Protein AF-A0A925MI84-F1 (afdb_monomer)

Radius of gyration: 61.32 Å; Cα contacts (8 Å, |Δi|>4): 347; chains: 1; bounding box: 138×46×124 Å

Solvent-accessible surface area (backbone atoms only — not comparable to full-atom values): 21218 Å² total; per-residue (Å²): 90,77,43,63,47,100,84,70,46,79,74,46,78,48,88,76,77,39,89,91,41,97,59,43,92,58,49,66,60,55,51,51,53,49,37,60,77,67,69,54,81,59,57,76,42,77,45,70,79,80,63,89,85,68,68,82,61,54,63,59,53,48,37,71,75,36,74,81,26,55,69,44,79,52,80,79,73,82,60,92,90,64,63,86,85,56,75,71,70,61,81,82,74,69,85,67,95,61,86,85,69,87,84,50,65,70,62,49,49,44,55,75,67,43,50,91,75,58,76,88,63,84,73,58,69,77,62,55,73,76,48,84,48,76,64,54,58,49,48,57,56,49,49,56,53,48,54,52,50,53,52,54,51,51,54,51,52,52,52,51,51,52,50,52,53,53,56,59,68,69,35,71,77,75,70,62,49,74,69,58,54,52,53,50,50,52,51,51,53,52,53,51,52,51,50,51,51,50,52,53,50,47,56,63,47,49,58,53,51,55,48,46,54,56,49,52,44,50,49,67,74,53,45,90,89,51,45,64,43,81,75,46,78,47,80,49,77,45,73,49,88,62,93,91,51,66,37,31,14,36,34,40,37,38,42,37,33,33,32,26,31,80,80,20,49,62,54,50,55,43,49,37,35,63,67,44,46,38,53,54,28,40,51,42,16,68,75,66,66,42,71,88,39,47,62,84,54,85,52,50,49,69,50,49,45,63,49,76,44,80,33,91,65,45,49,97,68,64,84,91,76,67,56,91,82,49,73,37,71,22,54,25,33,36,42,38,38,41,37,40,38,37,37,46,86,30,95,81,32,43,72,47,78,78,76,132

pLDDT: mean 78.88, std 12.96, range [41.56, 96.56]

Structure (mmCIF, N/CA/C/O backbone):
data_AF-A0A925MI84-F1
#
_entry.id   AF-A0A925MI84-F1
#
loop_
_atom_site.group_PDB
_atom_site.id
_atom_site.type_symbol
_atom_site.label_atom_id
_atom_site.label_alt_id
_atom_site.label_comp_id
_atom_site.label_asym_id
_atom_site.label_entity_id
_atom_site.label_seq_id
_atom_site.pdbx_PDB_ins_code
_atom_site.Cartn_x
_atom_site.Cartn_y
_atom_site.Cartn_z
_atom_site.occupancy
_atom_site.B_iso_or_equiv
_atom_site.auth_seq_id
_atom_site.auth_comp_id
_atom_site.auth_asym_id
_atom_site.auth_atom_id
_atom_site.pdbx_PDB_model_num
ATOM 1 N N . MET A 1 1 ? 85.565 15.368 -52.308 1.00 75.25 1 MET A N 1
ATOM 2 C CA . MET A 1 1 ? 86.441 14.243 -52.694 1.00 75.25 1 MET A CA 1
ATOM 3 C C . MET A 1 1 ? 85.700 12.959 -52.402 1.00 75.25 1 MET A C 1
ATOM 5 O O . MET A 1 1 ? 85.140 12.845 -51.317 1.00 75.25 1 MET A O 1
ATOM 9 N N . ALA A 1 2 ? 85.665 12.042 -53.357 1.00 77.31 2 ALA A N 1
ATOM 10 C CA . ALA A 1 2 ? 85.069 10.723 -53.201 1.00 77.31 2 ALA A CA 1
ATOM 11 C C . ALA A 1 2 ? 86.127 9.683 -53.583 1.00 77.31 2 ALA A C 1
ATOM 13 O O . ALA A 1 2 ? 86.836 9.881 -54.565 1.00 77.31 2 ALA A O 1
ATOM 14 N N . PHE A 1 3 ? 86.254 8.631 -52.782 1.00 80.19 3 PHE A N 1
ATOM 15 C CA . PHE A 1 3 ? 87.214 7.548 -52.966 1.00 80.19 3 PHE A CA 1
ATOM 16 C C . PHE A 1 3 ? 86.449 6.258 -53.217 1.00 80.19 3 PHE A C 1
ATOM 18 O O . PHE A 1 3 ? 85.528 5.933 -52.461 1.00 80.19 3 PHE A O 1
ATOM 25 N N . PHE A 1 4 ? 86.844 5.535 -54.257 1.00 78.31 4 PHE A N 1
ATOM 26 C CA . PHE A 1 4 ? 86.205 4.300 -54.693 1.00 78.31 4 PHE A CA 1
ATOM 27 C C . PHE A 1 4 ? 87.219 3.158 -54.667 1.00 78.31 4 PHE A C 1
ATOM 29 O O . PHE A 1 4 ? 88.409 3.387 -54.859 1.00 78.31 4 PHE A O 1
ATOM 36 N N . ASN A 1 5 ? 86.751 1.943 -54.396 1.00 76.25 5 ASN A N 1
ATOM 37 C CA . ASN A 1 5 ? 87.563 0.731 -54.511 1.00 76.25 5 ASN A CA 1
ATOM 38 C C . ASN A 1 5 ? 87.611 0.230 -55.969 1.00 76.25 5 ASN A C 1
ATOM 40 O O . ASN A 1 5 ? 86.828 0.685 -56.799 1.00 76.25 5 ASN A O 1
ATOM 44 N N . GLU A 1 6 ? 88.432 -0.786 -56.252 1.00 71.62 6 GLU A N 1
ATOM 45 C CA . GLU A 1 6 ? 88.529 -1.469 -57.557 1.00 71.62 6 GLU A CA 1
ATOM 46 C C . GLU A 1 6 ? 87.176 -1.978 -58.089 1.00 71.62 6 GLU A C 1
ATOM 48 O O . GLU A 1 6 ? 86.965 -2.064 -59.293 1.00 71.62 6 GLU A O 1
ATOM 53 N N . HIS A 1 7 ? 86.228 -2.261 -57.191 1.00 71.94 7 HIS A N 1
ATOM 54 C CA . HIS A 1 7 ? 84.877 -2.731 -57.514 1.00 71.94 7 HIS A CA 1
ATOM 55 C C . HIS A 1 7 ? 83.865 -1.583 -57.726 1.00 71.94 7 HIS A C 1
ATOM 57 O O . HIS A 1 7 ? 82.661 -1.815 -57.742 1.00 71.94 7 HIS A O 1
ATOM 63 N N . CYS A 1 8 ? 84.334 -0.334 -57.839 1.00 68.31 8 CYS A N 1
ATOM 64 C CA . CYS A 1 8 ? 83.525 0.891 -57.930 1.00 68.31 8 CYS A CA 1
ATOM 65 C C . CYS A 1 8 ? 82.653 1.208 -56.698 1.00 68.31 8 CYS A C 1
ATOM 67 O O . CYS A 1 8 ? 81.828 2.122 -56.741 1.00 68.31 8 CYS A O 1
ATOM 69 N N . ASP A 1 9 ? 82.874 0.526 -55.574 1.00 69.44 9 ASP A N 1
ATOM 70 C CA . ASP A 1 9 ? 82.202 0.836 -54.314 1.00 69.44 9 ASP A CA 1
ATOM 71 C C . ASP A 1 9 ? 82.779 2.094 -53.670 1.00 69.44 9 ASP A C 1
ATOM 73 O O . ASP A 1 9 ? 83.996 2.235 -53.506 1.00 69.44 9 ASP A O 1
ATOM 77 N N . LEU A 1 10 ? 81.896 2.997 -53.251 1.00 76.06 10 LEU A N 1
ATOM 78 C CA . LEU A 1 10 ? 82.270 4.214 -52.545 1.00 76.06 10 LEU A CA 1
ATOM 79 C C . LEU A 1 10 ? 82.786 3.882 -51.137 1.00 76.06 10 LEU A C 1
ATOM 81 O O . LEU A 1 10 ? 82.028 3.465 -50.265 1.00 76.06 10 LEU A O 1
ATOM 85 N N . ARG A 1 11 ? 84.076 4.124 -50.898 1.00 77.00 11 ARG A N 1
ATOM 86 C CA . ARG A 1 11 ? 84.738 3.889 -49.606 1.00 77.00 11 ARG A CA 1
ATOM 87 C C . ARG A 1 11 ? 84.661 5.091 -48.678 1.00 77.00 11 ARG A C 1
ATOM 89 O O . ARG A 1 11 ? 84.460 4.927 -47.480 1.00 77.00 11 ARG A O 1
ATOM 96 N N . LEU A 1 12 ? 84.832 6.298 -49.216 1.00 80.38 12 LEU A N 1
ATOM 97 C CA . LEU A 1 12 ? 84.834 7.516 -48.412 1.00 80.38 12 LEU A CA 1
ATOM 98 C C . LEU A 1 12 ? 84.411 8.722 -49.244 1.00 80.38 12 LEU A C 1
ATOM 100 O O . LEU A 1 12 ? 84.963 8.968 -50.313 1.00 80.38 12 LEU A O 1
ATOM 104 N N . ILE A 1 13 ? 83.497 9.533 -48.711 1.00 81.56 13 ILE A N 1
ATOM 105 C CA . ILE A 1 13 ? 83.260 10.894 -49.201 1.00 81.56 13 ILE A CA 1
ATOM 106 C C . ILE A 1 13 ? 83.708 11.869 -48.132 1.00 81.56 13 ILE A C 1
ATOM 108 O O . ILE A 1 13 ? 83.287 11.805 -46.981 1.00 81.56 13 ILE A O 1
ATOM 112 N N . ARG A 1 14 ? 84.546 12.814 -48.545 1.00 76.12 14 ARG A N 1
ATOM 113 C CA . ARG A 1 14 ? 84.994 13.915 -47.708 1.00 76.12 14 ARG A CA 1
ATOM 114 C C . ARG A 1 14 ? 84.796 15.231 -48.437 1.00 76.12 14 ARG A C 1
ATOM 116 O O . ARG A 1 14 ? 85.342 15.448 -49.524 1.00 76.12 14 ARG A O 1
ATOM 123 N N . THR A 1 15 ? 84.046 16.130 -47.819 1.00 75.75 15 THR A N 1
ATOM 124 C CA . THR A 1 15 ? 83.954 17.524 -48.249 1.00 75.75 15 THR A CA 1
ATOM 125 C C . THR A 1 15 ? 85.114 18.305 -47.637 1.00 75.75 15 THR A C 1
ATOM 127 O O . THR A 1 15 ? 85.471 18.125 -46.470 1.00 75.75 15 THR A O 1
ATOM 130 N N . LEU A 1 16 ? 85.762 19.146 -48.440 1.00 73.81 16 LEU A N 1
ATOM 131 C CA . LEU A 1 16 ? 86.776 20.076 -47.954 1.00 73.81 16 LEU A CA 1
ATOM 132 C C . LEU A 1 16 ? 86.208 21.482 -48.060 1.00 73.81 16 LEU A C 1
ATOM 134 O O . LEU A 1 16 ? 85.659 21.864 -49.088 1.00 73.81 16 LEU A O 1
ATOM 138 N N . HIS A 1 17 ? 86.315 22.238 -46.974 1.00 68.69 17 HIS A N 1
ATOM 139 C CA . HIS A 1 17 ? 85.803 23.597 -46.933 1.00 68.69 17 HIS A CA 1
ATOM 140 C C . HIS A 1 17 ? 86.790 24.532 -47.624 1.00 68.69 17 HIS A C 1
ATOM 142 O O . HIS A 1 17 ? 87.950 24.622 -47.227 1.00 68.69 17 HIS A O 1
ATOM 148 N N . HIS A 1 18 ? 86.308 25.254 -48.632 1.00 65.81 18 HIS A N 1
ATOM 149 C CA . HIS A 1 18 ? 87.125 26.169 -49.424 1.00 65.81 18 HIS A CA 1
ATOM 150 C C . HIS A 1 18 ? 87.310 27.546 -48.756 1.00 65.81 18 HIS A C 1
ATOM 152 O O . HIS A 1 18 ? 88.215 28.270 -49.141 1.00 65.81 18 HIS A O 1
ATOM 158 N N . ARG A 1 19 ? 86.515 27.903 -47.726 1.00 63.31 19 ARG A N 1
ATOM 159 C CA . ARG A 1 19 ? 86.595 29.172 -46.950 1.00 63.31 19 ARG A CA 1
ATOM 160 C C . ARG A 1 19 ? 86.903 30.423 -47.809 1.00 63.31 19 ARG A C 1
ATOM 162 O O . ARG A 1 19 ? 87.699 31.264 -47.410 1.00 63.31 19 ARG A O 1
ATOM 169 N N . GLY A 1 20 ? 86.298 30.530 -48.995 1.00 62.47 20 GLY A N 1
ATOM 170 C CA . GLY A 1 20 ? 86.495 31.658 -49.920 1.00 62.47 20 GLY A CA 1
ATOM 171 C C . GLY A 1 20 ? 87.794 31.638 -50.743 1.00 62.47 20 GLY A C 1
ATOM 172 O O . GLY A 1 20 ? 87.994 32.515 -51.577 1.00 62.47 20 GLY A O 1
ATOM 173 N N . LEU A 1 21 ? 88.665 30.643 -50.559 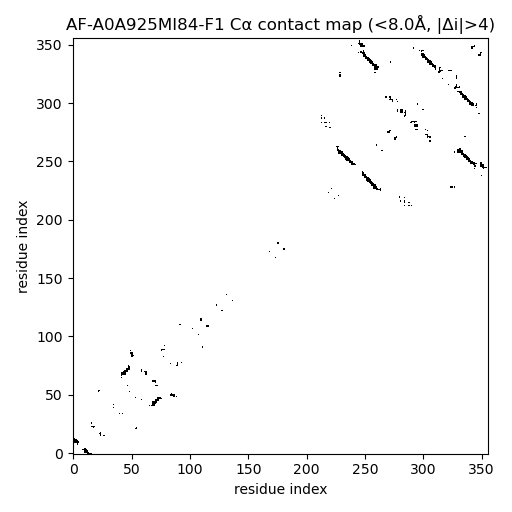1.00 65.25 21 LEU A N 1
ATOM 174 C CA . LEU A 1 21 ? 89.845 30.402 -51.390 1.00 65.25 21 LEU A CA 1
ATOM 175 C C . LEU A 1 21 ? 89.498 29.465 -52.553 1.00 65.25 21 LEU A C 1
ATOM 177 O O . LEU A 1 21 ? 88.748 28.504 -52.389 1.00 65.25 21 LEU A O 1
ATOM 181 N N . ARG A 1 22 ? 90.110 29.694 -53.725 1.00 66.94 22 ARG A N 1
ATOM 182 C CA . ARG A 1 22 ? 89.913 28.841 -54.916 1.00 66.94 22 ARG A CA 1
ATOM 183 C C . ARG A 1 22 ? 90.280 27.373 -54.659 1.00 66.94 22 ARG A C 1
ATOM 185 O O . ARG A 1 22 ? 89.645 26.478 -55.206 1.00 66.94 22 ARG A O 1
ATOM 192 N N . ARG A 1 23 ? 91.251 27.107 -53.774 1.00 69.25 23 ARG A N 1
ATOM 193 C CA . ARG A 1 23 ? 91.636 25.757 -53.330 1.00 69.25 23 ARG A CA 1
ATOM 194 C C . ARG A 1 23 ? 91.721 25.680 -51.800 1.00 69.25 23 ARG A C 1
ATOM 196 O O . ARG A 1 23 ? 92.176 26.642 -51.181 1.00 69.25 23 ARG A O 1
ATOM 203 N N . PRO A 1 24 ? 91.356 24.546 -51.173 1.00 73.31 24 PRO A N 1
ATOM 204 C CA . PRO A 1 24 ? 91.605 24.335 -49.752 1.00 73.31 24 PRO A CA 1
ATOM 205 C C . PRO A 1 24 ? 93.117 24.215 -49.531 1.00 73.31 24 PRO A C 1
ATOM 207 O O . PRO A 1 24 ? 93.768 23.397 -50.183 1.00 73.31 24 PRO A O 1
ATOM 210 N N . SER A 1 25 ? 93.679 24.973 -48.587 1.00 72.06 25 SER A N 1
ATOM 211 C CA . SER A 1 25 ? 95.128 24.982 -48.311 1.00 72.06 25 SER A CA 1
ATOM 212 C C . SER A 1 25 ? 95.700 23.594 -47.986 1.00 72.06 25 SER A C 1
ATOM 214 O O . SER A 1 25 ? 96.828 23.283 -48.351 1.00 72.06 25 SER A O 1
ATOM 216 N N . ASN A 1 26 ? 94.893 22.724 -47.374 1.00 76.25 26 ASN A N 1
ATOM 217 C CA . ASN A 1 26 ? 95.300 21.381 -46.950 1.00 76.25 26 ASN A CA 1
ATOM 218 C C . ASN A 1 26 ? 94.923 20.275 -47.949 1.00 76.25 26 ASN A C 1
ATOM 220 O O . ASN A 1 26 ? 94.967 19.099 -47.593 1.00 76.25 26 ASN A O 1
ATOM 224 N N . PHE A 1 27 ? 94.523 20.617 -49.178 1.00 80.44 27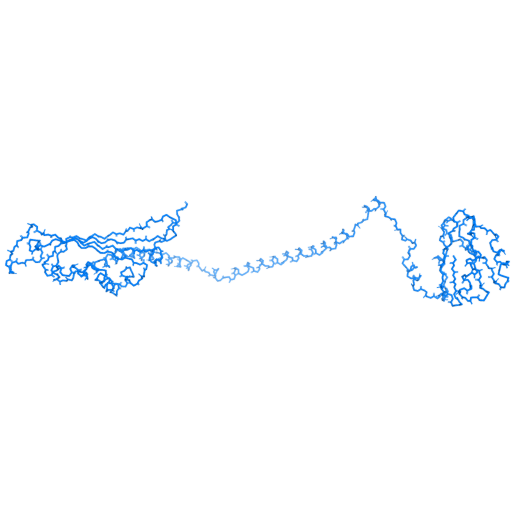 PHE A N 1
ATOM 225 C CA . PHE A 1 27 ? 94.007 19.645 -50.147 1.00 80.44 27 PHE A CA 1
ATOM 226 C C . PHE A 1 27 ? 94.999 18.513 -50.453 1.00 80.44 27 PHE A C 1
ATOM 228 O O . PHE A 1 27 ? 94.640 17.345 -50.335 1.00 80.44 27 PHE A O 1
ATOM 235 N N . ARG A 1 28 ? 96.261 18.843 -50.763 1.00 79.06 28 ARG A N 1
ATOM 236 C CA . ARG A 1 28 ? 97.296 17.846 -51.101 1.00 79.06 28 ARG A CA 1
ATOM 237 C C . ARG A 1 28 ? 97.592 16.904 -49.934 1.00 79.06 28 ARG A C 1
ATOM 239 O O . ARG A 1 28 ? 97.632 15.691 -50.114 1.00 79.06 28 ARG A O 1
ATOM 246 N N . HIS A 1 29 ? 97.730 17.461 -48.730 1.00 81.38 29 HIS A N 1
ATOM 247 C CA . HIS A 1 29 ? 97.954 16.676 -47.519 1.00 81.38 29 HIS A CA 1
ATOM 248 C C . HIS A 1 29 ? 96.759 15.764 -47.225 1.00 81.38 29 HIS A C 1
ATOM 250 O O . HIS A 1 29 ? 96.944 14.584 -46.965 1.00 81.38 29 HIS A O 1
ATOM 256 N N . ALA A 1 30 ? 95.530 16.282 -47.312 1.00 81.50 30 ALA A N 1
ATOM 257 C CA . ALA A 1 30 ? 94.325 15.493 -47.081 1.00 81.50 30 ALA A CA 1
ATOM 258 C C . ALA A 1 30 ? 94.153 14.369 -48.111 1.00 81.50 30 ALA A C 1
ATOM 260 O O . ALA A 1 30 ? 93.717 13.284 -47.739 1.00 81.50 30 ALA A O 1
ATOM 261 N N . LEU A 1 31 ? 94.490 14.605 -49.382 1.00 83.25 31 LEU A N 1
ATOM 262 C CA . LEU A 1 31 ? 94.437 13.574 -50.416 1.00 83.25 31 LEU A CA 1
ATOM 263 C C . LEU A 1 31 ? 95.496 12.490 -50.164 1.00 83.25 31 LEU A C 1
ATOM 265 O O . LEU A 1 31 ? 95.155 11.315 -50.161 1.00 83.25 31 LEU A O 1
ATOM 269 N N . SER A 1 32 ? 96.743 12.877 -49.875 1.00 82.69 32 SER A N 1
ATOM 270 C CA . SER A 1 32 ? 97.843 11.940 -49.607 1.00 82.69 32 SER A CA 1
ATOM 271 C C . SER A 1 32 ? 97.608 11.095 -48.348 1.00 82.69 32 SER A C 1
ATOM 273 O O . SER A 1 32 ? 97.721 9.872 -48.402 1.00 82.69 32 SER A O 1
ATOM 275 N N . THR A 1 33 ? 97.178 11.703 -47.233 1.00 84.25 33 THR A N 1
ATOM 276 C CA . THR A 1 33 ? 96.877 10.941 -46.009 1.00 84.25 33 THR A CA 1
ATOM 277 C C . THR A 1 33 ? 95.696 10.003 -46.188 1.00 84.25 33 THR A C 1
ATOM 279 O O . THR A 1 33 ? 95.721 8.889 -45.674 1.00 84.25 33 THR A O 1
ATOM 282 N N . THR A 1 34 ? 94.674 10.430 -46.931 1.00 82.06 34 THR A N 1
ATOM 283 C CA . THR A 1 34 ? 93.520 9.571 -47.205 1.00 82.06 34 THR A CA 1
ATOM 284 C C . THR A 1 34 ? 93.912 8.420 -48.131 1.00 82.06 34 THR A C 1
ATOM 286 O O . THR A 1 34 ? 93.509 7.288 -47.884 1.00 82.06 34 THR A O 1
ATOM 289 N N . ASN A 1 35 ? 94.754 8.683 -49.134 1.00 83.50 35 ASN A N 1
ATOM 290 C CA . ASN A 1 35 ? 95.285 7.654 -50.021 1.00 83.50 35 ASN A CA 1
ATOM 291 C C . ASN A 1 35 ? 96.080 6.592 -49.250 1.00 83.50 35 ASN A C 1
ATOM 293 O O . ASN A 1 35 ? 95.833 5.403 -49.413 1.00 83.50 35 ASN A O 1
ATOM 297 N N . ALA A 1 36 ? 96.968 7.031 -48.352 1.00 82.00 36 ALA A N 1
ATOM 298 C CA . ALA A 1 36 ? 97.727 6.139 -47.480 1.00 82.00 36 ALA A CA 1
ATOM 299 C C . ALA A 1 36 ? 96.817 5.347 -46.525 1.00 82.00 36 ALA A C 1
ATOM 301 O O . ALA A 1 36 ? 97.017 4.153 -46.345 1.00 82.00 36 ALA A O 1
ATOM 302 N N . SER A 1 37 ? 95.788 5.981 -45.948 1.00 83.69 37 SER A N 1
ATOM 303 C CA . SER A 1 37 ? 94.850 5.306 -45.035 1.00 83.69 37 SER A CA 1
ATOM 304 C C . SER A 1 37 ? 93.968 4.253 -45.708 1.00 83.69 37 SER A C 1
ATOM 306 O O . SER A 1 37 ? 93.442 3.378 -45.029 1.00 83.69 37 SER A O 1
ATOM 308 N N . LEU A 1 38 ? 93.778 4.367 -47.025 1.00 82.38 38 LEU A N 1
ATOM 309 C CA . LEU A 1 38 ? 93.003 3.427 -47.831 1.00 82.38 38 LEU A CA 1
ATOM 310 C C . LEU A 1 38 ? 93.902 2.436 -48.589 1.00 82.38 38 LEU A C 1
ATOM 312 O O . LEU A 1 38 ? 93.389 1.669 -49.394 1.00 82.38 38 LEU A O 1
ATOM 316 N N . GLU A 1 39 ? 95.216 2.457 -48.329 1.00 82.75 39 GLU A N 1
ATOM 317 C CA . GLU A 1 39 ? 96.221 1.547 -48.901 1.00 82.75 39 GLU A CA 1
ATOM 318 C C . GLU A 1 39 ? 96.236 1.495 -50.441 1.00 82.75 39 GLU A C 1
ATOM 320 O O . GLU A 1 39 ? 96.628 0.500 -51.047 1.00 82.75 39 GLU A O 1
ATOM 325 N N . PHE A 1 40 ? 95.842 2.582 -51.108 1.00 81.44 40 PHE A N 1
ATOM 326 C CA . PHE A 1 40 ? 95.827 2.628 -52.568 1.00 81.44 40 PHE A CA 1
ATOM 327 C C . PHE A 1 40 ? 97.229 2.867 -53.143 1.00 81.44 40 PHE A C 1
ATOM 329 O O . PHE A 1 40 ? 97.870 3.894 -52.886 1.00 81.44 40 PHE A O 1
ATOM 336 N N . VAL A 1 41 ? 97.672 1.944 -53.997 1.00 75.25 41 VAL A N 1
ATOM 337 C CA . VAL A 1 41 ? 98.895 2.068 -54.798 1.00 75.25 41 VAL A CA 1
ATOM 338 C C . VAL A 1 41 ? 98.535 2.766 -56.112 1.00 75.25 41 VAL A C 1
ATOM 340 O O . VAL A 1 41 ? 97.826 2.193 -56.928 1.00 75.25 41 VAL A O 1
ATOM 343 N N . ALA A 1 42 ? 98.996 4.010 -56.292 1.00 75.69 42 ALA A N 1
ATOM 344 C CA . ALA A 1 42 ? 98.766 4.840 -57.486 1.00 75.69 42 ALA A CA 1
ATOM 345 C C . ALA A 1 42 ? 97.278 4.950 -57.919 1.00 75.69 42 ALA A C 1
ATOM 347 O O . ALA A 1 42 ? 96.895 4.424 -58.961 1.00 75.69 42 ALA A O 1
ATOM 348 N N . PRO A 1 43 ? 96.414 5.653 -57.153 1.00 79.81 43 PRO A N 1
ATOM 349 C CA . PRO A 1 43 ? 94.983 5.744 -57.458 1.00 79.81 43 PRO A CA 1
ATOM 350 C C . PRO A 1 43 ? 94.708 6.462 -58.788 1.00 79.81 43 PRO A C 1
ATOM 352 O O . PRO A 1 43 ? 95.371 7.452 -59.112 1.00 79.81 43 PRO A O 1
ATOM 355 N N . ASP A 1 44 ? 93.662 6.043 -59.500 1.00 82.00 44 ASP A N 1
ATOM 356 C CA . ASP A 1 44 ? 93.110 6.802 -60.625 1.00 82.00 44 ASP A CA 1
ATOM 357 C C . ASP A 1 44 ? 92.360 8.040 -60.102 1.00 82.00 44 ASP A C 1
ATOM 359 O O . ASP A 1 44 ? 91.446 7.954 -59.277 1.00 82.00 44 ASP A O 1
ATOM 363 N N . LEU A 1 45 ? 92.760 9.221 -60.575 1.00 82.56 45 LEU A N 1
ATOM 364 C CA . LEU A 1 45 ? 92.258 10.509 -60.106 1.00 82.56 45 LEU A CA 1
ATOM 365 C C . LEU A 1 45 ? 91.379 11.151 -61.181 1.00 82.56 45 LEU A C 1
ATOM 367 O O . LEU A 1 45 ? 91.864 11.619 -62.212 1.00 82.56 45 LEU A O 1
ATOM 371 N N . PHE A 1 46 ? 90.080 11.234 -60.899 1.00 82.12 46 PHE A N 1
ATOM 372 C CA . PHE A 1 46 ? 89.105 11.904 -61.756 1.00 82.12 46 PHE A CA 1
ATOM 373 C C . PHE A 1 46 ? 88.745 13.275 -61.184 1.00 82.12 46 PHE A C 1
ATOM 375 O O . PHE A 1 46 ? 88.230 13.388 -60.069 1.00 82.12 46 PHE A O 1
ATOM 382 N N . VAL A 1 47 ? 89.018 14.331 -61.949 1.00 79.81 47 VAL A N 1
ATOM 383 C CA . VAL A 1 47 ? 88.699 15.715 -61.582 1.00 79.81 47 VAL A CA 1
ATOM 384 C C . VAL A 1 47 ? 87.464 16.151 -62.352 1.00 79.81 47 VAL A C 1
ATOM 386 O O . VAL A 1 47 ? 87.471 16.189 -63.577 1.00 79.81 47 VAL A O 1
ATOM 389 N N . ALA A 1 48 ? 86.408 16.489 -61.625 1.00 76.12 48 ALA A N 1
ATOM 390 C CA . ALA A 1 48 ? 85.145 16.948 -62.180 1.00 76.12 48 ALA A CA 1
ATOM 391 C C . ALA A 1 48 ? 84.934 18.427 -61.827 1.00 76.12 48 ALA A C 1
ATOM 393 O O . ALA A 1 48 ? 84.938 18.793 -60.649 1.00 76.12 48 ALA A O 1
ATOM 394 N N . ALA A 1 49 ? 84.763 19.276 -62.840 1.00 71.44 49 ALA A N 1
ATOM 395 C CA . ALA A 1 49 ? 84.480 20.696 -62.655 1.00 71.44 49 ALA A CA 1
ATOM 396 C C . ALA A 1 49 ? 82.988 20.898 -62.339 1.00 71.44 49 ALA A C 1
ATOM 398 O O . ALA A 1 49 ? 82.130 20.519 -63.133 1.00 71.44 49 ALA A O 1
ATOM 399 N N . LEU A 1 50 ? 82.684 21.488 -61.180 1.00 66.25 50 LEU A N 1
ATOM 400 C CA . LEU A 1 50 ? 81.320 21.796 -60.740 1.00 66.25 50 LEU A CA 1
ATOM 401 C C . LEU A 1 50 ? 81.186 23.321 -60.592 1.00 66.25 50 LEU A C 1
ATOM 403 O O . LEU A 1 50 ? 81.641 23.883 -59.598 1.00 66.25 50 LEU A O 1
ATOM 407 N N . GLY A 1 51 ? 80.589 23.981 -61.591 1.00 63.94 51 GLY A N 1
ATOM 408 C CA . GLY A 1 51 ? 80.309 25.427 -61.599 1.00 63.94 51 GLY A CA 1
ATOM 409 C C . GLY A 1 51 ? 81.352 26.311 -62.304 1.00 63.94 51 GLY A C 1
ATOM 410 O O . GLY A 1 51 ? 82.321 25.829 -62.891 1.00 63.94 51 GLY A O 1
ATOM 411 N N . GLU A 1 52 ? 81.135 27.629 -62.258 1.00 57.72 52 GLU A N 1
ATOM 412 C CA . GLU A 1 52 ? 82.014 28.645 -62.858 1.00 57.72 52 GLU A CA 1
ATOM 413 C C . GLU A 1 52 ? 83.138 29.072 -61.889 1.00 57.72 52 GLU A C 1
ATOM 415 O O . GLU A 1 52 ? 82.919 29.219 -60.687 1.00 57.72 52 GLU A O 1
ATOM 420 N N . GLY A 1 53 ? 84.361 29.280 -62.402 1.00 62.44 53 GLY A N 1
ATOM 421 C CA . GLY A 1 53 ? 85.525 29.705 -61.600 1.00 62.44 53 GLY A CA 1
ATOM 422 C C . GLY A 1 53 ? 86.434 28.579 -61.079 1.00 62.44 53 GLY A C 1
ATOM 423 O O . GLY A 1 53 ? 87.211 28.802 -60.147 1.00 62.44 53 GLY A O 1
ATOM 424 N N . VAL A 1 54 ? 86.353 27.383 -61.674 1.00 67.12 54 VAL A N 1
ATOM 425 C CA . VAL A 1 54 ? 87.215 26.230 -61.355 1.00 67.12 54 VAL A CA 1
ATOM 426 C C . VAL A 1 54 ? 88.664 26.506 -61.758 1.00 67.12 54 VAL A C 1
ATOM 428 O O . VAL A 1 54 ? 88.936 27.111 -62.792 1.00 67.12 54 VAL A O 1
ATOM 431 N N . ASP A 1 55 ? 89.606 26.062 -60.929 1.00 70.94 55 ASP A N 1
ATOM 432 C CA . ASP A 1 55 ? 91.029 26.266 -61.167 1.00 70.94 55 ASP A CA 1
ATOM 433 C C . ASP A 1 55 ? 91.561 25.322 -62.267 1.00 70.94 55 ASP A C 1
ATOM 435 O O . ASP A 1 55 ? 91.613 24.105 -62.049 1.00 70.94 55 ASP A O 1
ATOM 439 N N . PRO A 1 56 ? 91.983 25.848 -63.433 1.00 69.62 56 PRO A N 1
ATOM 440 C CA . PRO A 1 56 ? 92.386 25.022 -64.568 1.00 69.62 56 PRO A CA 1
ATOM 441 C C . PRO A 1 56 ? 93.694 24.260 -64.317 1.00 69.62 56 PRO A C 1
ATOM 443 O O . PRO A 1 56 ? 93.913 23.213 -64.922 1.00 69.62 56 PRO A O 1
ATOM 446 N N . MET A 1 57 ? 94.545 24.730 -63.396 1.00 74.12 57 MET A N 1
ATOM 447 C CA . MET A 1 57 ? 95.852 24.116 -63.126 1.00 74.12 57 MET A CA 1
ATOM 448 C C . MET A 1 57 ? 95.784 22.983 -62.090 1.00 74.12 57 MET A C 1
ATOM 450 O O . MET A 1 57 ? 96.800 22.390 -61.741 1.00 74.12 57 MET A O 1
ATOM 454 N N . MET A 1 58 ? 94.595 22.653 -61.572 1.00 77.75 58 MET A N 1
ATOM 455 C CA . MET A 1 58 ? 94.436 21.608 -60.553 1.00 77.75 58 MET A CA 1
ATOM 456 C C . MET A 1 58 ? 94.811 20.215 -61.079 1.00 77.75 58 MET A C 1
ATOM 458 O O . MET A 1 58 ? 95.402 19.415 -60.356 1.00 77.75 58 MET A O 1
ATOM 462 N N . THR A 1 59 ? 94.494 19.936 -62.342 1.00 77.69 59 THR A N 1
ATOM 463 C CA . THR A 1 59 ? 94.793 18.652 -62.992 1.00 77.69 59 THR A CA 1
ATOM 464 C C . THR A 1 59 ? 96.297 18.467 -63.201 1.00 77.69 59 THR A C 1
ATOM 466 O O . THR A 1 59 ? 96.819 17.374 -62.993 1.00 77.69 59 THR A O 1
ATOM 469 N N . GLU A 1 60 ? 97.009 19.532 -63.576 1.00 79.06 60 GLU A N 1
ATOM 470 C CA . GLU A 1 60 ? 98.464 19.509 -63.779 1.00 79.06 60 GLU A CA 1
ATOM 471 C C . GLU A 1 60 ? 99.214 19.343 -62.453 1.00 79.06 60 GLU A C 1
ATOM 473 O O . GLU A 1 60 ? 100.108 18.505 -62.343 1.00 79.06 60 GLU A O 1
ATOM 478 N N . ASP A 1 61 ? 98.780 20.048 -61.410 1.00 78.62 61 ASP A N 1
ATOM 479 C CA . ASP A 1 61 ? 99.341 19.921 -60.063 1.00 78.62 61 ASP A CA 1
ATOM 480 C C . ASP A 1 61 ? 99.179 18.514 -59.473 1.00 78.62 61 ASP A C 1
ATOM 482 O O . ASP A 1 61 ? 100.060 18.017 -58.763 1.00 78.62 61 ASP A O 1
ATOM 486 N N . LEU A 1 62 ? 98.047 17.859 -59.745 1.00 79.44 62 LEU A N 1
ATOM 487 C CA . LEU A 1 62 ? 97.811 16.484 -59.308 1.00 79.44 62 LEU A CA 1
ATOM 488 C C . LEU A 1 62 ? 98.740 15.497 -60.020 1.00 79.44 62 LEU A C 1
ATOM 490 O O . LEU A 1 62 ? 99.240 14.589 -59.362 1.00 79.44 62 LEU A O 1
ATOM 494 N N . ARG A 1 63 ? 99.046 15.715 -61.307 1.00 80.94 63 ARG A N 1
ATOM 495 C CA . ARG A 1 63 ? 100.028 14.901 -62.049 1.00 80.94 63 ARG A CA 1
ATOM 496 C C . ARG A 1 63 ? 101.444 15.057 -61.510 1.00 80.94 63 ARG A C 1
ATOM 498 O O . ARG A 1 63 ? 102.182 14.085 -61.463 1.00 80.94 63 ARG A O 1
ATOM 505 N N . GLN A 1 64 ? 101.821 16.259 -61.074 1.00 81.00 64 GLN A N 1
ATOM 506 C CA . GLN A 1 64 ? 103.124 16.471 -60.434 1.00 81.00 64 GLN A CA 1
ATOM 507 C C . GLN A 1 64 ? 103.214 15.792 -59.063 1.00 81.00 64 GLN A C 1
ATOM 509 O O . GLN A 1 64 ? 104.274 15.307 -58.680 1.00 81.00 64 GLN A O 1
ATOM 514 N N . THR A 1 65 ? 102.110 15.772 -58.310 1.00 78.31 65 THR A N 1
ATOM 515 C CA . THR A 1 65 ? 102.090 15.221 -56.945 1.00 78.31 65 THR A CA 1
ATOM 516 C C . THR A 1 65 ? 101.977 13.691 -56.937 1.00 78.31 65 THR A C 1
ATOM 518 O O . THR A 1 65 ? 102.511 13.050 -56.036 1.00 78.31 65 THR A O 1
ATOM 521 N N . PHE A 1 66 ? 101.306 13.108 -57.934 1.00 80.88 66 PHE A N 1
ATOM 522 C CA . PHE A 1 66 ? 101.132 11.664 -58.104 1.00 80.88 66 PHE A CA 1
ATOM 523 C C . PHE A 1 66 ? 101.588 11.257 -59.513 1.00 80.88 66 PHE A C 1
ATOM 525 O O . PHE A 1 66 ? 100.750 11.135 -60.409 1.00 80.88 66 PHE A O 1
ATOM 532 N N . PRO A 1 67 ? 102.905 11.081 -59.731 1.00 77.38 67 PRO A N 1
ATOM 533 C CA . PRO A 1 67 ? 103.458 10.845 -61.066 1.00 77.38 67 PRO A CA 1
ATOM 534 C C . PRO A 1 67 ? 103.015 9.508 -61.673 1.00 77.38 67 PRO A C 1
ATOM 536 O O . PRO A 1 67 ? 102.841 9.421 -62.886 1.00 77.38 67 PRO A O 1
ATOM 539 N N . ASP A 1 68 ? 102.777 8.499 -60.833 1.00 80.12 68 ASP A N 1
ATOM 540 C CA . ASP A 1 68 ? 102.386 7.152 -61.267 1.00 80.12 68 ASP A CA 1
ATOM 541 C C . ASP A 1 68 ? 100.861 6.989 -61.429 1.00 80.12 68 ASP A C 1
ATOM 543 O O . ASP A 1 68 ? 100.390 5.973 -61.936 1.00 80.12 68 ASP A O 1
ATOM 547 N N . SER A 1 69 ? 100.072 7.986 -61.012 1.00 81.44 69 SER A N 1
ATOM 548 C CA . SER A 1 69 ? 98.607 7.953 -61.054 1.00 81.44 69 SER A CA 1
ATOM 549 C C . SER A 1 69 ? 98.048 8.497 -62.365 1.00 81.44 69 SER A C 1
ATOM 551 O O . SER A 1 69 ? 98.472 9.537 -62.880 1.00 81.44 69 SER A O 1
ATOM 553 N N . LYS A 1 70 ? 96.981 7.874 -62.867 1.00 82.56 70 LYS A N 1
ATOM 554 C CA . LYS A 1 70 ? 96.253 8.379 -64.032 1.00 82.56 70 LYS A CA 1
ATOM 555 C C . LYS A 1 70 ? 95.339 9.536 -63.626 1.00 82.56 70 LYS A C 1
ATOM 557 O O . LYS A 1 70 ? 94.306 9.332 -62.995 1.00 82.56 70 LYS A O 1
ATOM 562 N N . VAL A 1 71 ? 95.690 10.763 -64.016 1.00 82.12 71 VAL A N 1
ATOM 563 C CA . VAL A 1 71 ? 94.857 11.953 -63.752 1.00 82.12 71 VAL A CA 1
ATOM 564 C C . VAL A 1 71 ? 94.060 12.351 -64.995 1.00 82.12 71 VAL A C 1
ATOM 566 O O . VAL A 1 71 ? 94.637 12.799 -65.999 1.00 82.12 71 VAL A O 1
ATOM 569 N N . GLN A 1 72 ? 92.733 12.230 -64.916 1.00 79.44 72 GLN A N 1
ATOM 570 C CA . GLN A 1 72 ? 91.794 12.603 -65.976 1.00 79.44 72 GLN A CA 1
ATOM 571 C C . GLN A 1 72 ? 90.838 13.709 -65.523 1.00 79.44 72 GLN A C 1
ATOM 573 O O . GLN A 1 72 ? 90.246 13.643 -64.447 1.00 79.44 72 GLN A O 1
ATOM 578 N N . SER A 1 73 ? 90.665 14.721 -66.374 1.00 75.81 73 SER A N 1
ATOM 579 C CA . SER A 1 73 ? 89.596 15.709 -66.217 1.00 75.81 73 SER A CA 1
ATOM 580 C C . SER A 1 73 ? 88.341 15.186 -66.907 1.00 75.81 73 SER A C 1
ATOM 582 O O . SER A 1 73 ? 88.388 14.822 -68.084 1.00 75.81 73 SER A O 1
ATOM 584 N N . VAL A 1 74 ? 87.237 15.120 -66.172 1.00 71.06 74 VAL A N 1
ATOM 585 C CA . VAL A 1 74 ? 85.939 14.675 -66.673 1.00 71.06 74 VAL A CA 1
ATOM 586 C C . VAL A 1 74 ? 85.129 15.909 -67.044 1.00 71.06 74 VAL A C 1
ATOM 588 O O . VAL A 1 74 ? 84.793 16.730 -66.190 1.00 71.06 74 VAL A O 1
ATOM 591 N N . VAL A 1 75 ? 84.815 16.032 -68.332 1.00 65.88 75 VAL A N 1
ATOM 592 C CA . VAL A 1 75 ? 83.908 17.062 -68.844 1.00 65.88 75 VAL A CA 1
ATOM 593 C C . VAL A 1 75 ? 82.496 16.492 -68.833 1.00 65.88 75 VAL A C 1
ATOM 595 O O . VAL A 1 75 ? 82.232 15.478 -69.480 1.00 65.88 75 VAL A O 1
ATOM 598 N N . PHE A 1 76 ? 81.586 17.133 -68.101 1.00 63.22 76 PHE A N 1
ATOM 599 C CA . PHE A 1 76 ? 80.180 16.749 -68.135 1.00 63.22 76 PHE A CA 1
ATOM 600 C C . PHE A 1 76 ? 79.535 17.248 -69.433 1.00 63.22 76 PHE A C 1
ATOM 602 O O . PHE A 1 76 ? 79.613 18.445 -69.721 1.00 63.22 76 PHE A O 1
ATOM 609 N N . PRO A 1 77 ? 78.871 16.381 -70.216 1.00 59.38 77 PRO A N 1
ATOM 610 C CA . PRO A 1 77 ? 78.035 16.844 -71.314 1.00 59.38 77 PRO A CA 1
ATOM 611 C C . PRO A 1 77 ? 76.862 17.647 -70.740 1.00 59.38 77 PRO A C 1
ATOM 613 O O . PRO A 1 77 ? 76.184 17.185 -69.817 1.00 59.38 77 PRO A O 1
ATOM 616 N N . THR A 1 78 ? 76.638 18.854 -71.266 1.00 55.84 78 THR A N 1
ATOM 617 C CA . THR A 1 78 ? 75.517 19.726 -70.890 1.00 55.84 78 THR A CA 1
ATOM 618 C C . THR A 1 78 ? 74.243 19.243 -71.597 1.00 55.84 78 THR A C 1
ATOM 620 O O . THR A 1 78 ? 74.161 19.349 -72.822 1.00 55.84 78 THR A O 1
ATOM 623 N N . PRO A 1 79 ? 73.247 18.681 -70.888 1.00 56.44 79 PRO A N 1
ATOM 624 C CA . PRO A 1 79 ? 71.991 18.272 -71.508 1.00 56.44 79 PRO A CA 1
ATOM 625 C C . PRO A 1 79 ? 71.153 19.505 -71.885 1.00 56.44 79 PRO A C 1
ATOM 627 O O . PRO A 1 79 ? 71.117 20.496 -71.153 1.00 56.44 79 PRO A O 1
ATOM 630 N N . GLN A 1 80 ? 70.462 19.446 -73.028 1.00 53.09 80 GLN A N 1
ATOM 631 C CA . GLN A 1 80 ? 69.553 20.511 -73.467 1.00 53.09 80 GLN A CA 1
ATOM 632 C C . GLN A 1 80 ? 68.452 20.744 -72.418 1.00 53.09 80 GLN A C 1
ATOM 634 O O . GLN A 1 80 ? 67.775 19.805 -72.006 1.00 53.09 80 GLN A O 1
ATOM 639 N N . GLY A 1 81 ? 68.263 22.003 -72.009 1.00 55.69 81 GLY A N 1
ATOM 640 C CA . GLY A 1 81 ? 67.155 22.426 -71.143 1.00 55.69 81 GLY A CA 1
ATOM 641 C C . GLY A 1 81 ? 67.480 22.621 -69.658 1.00 55.69 81 GLY A C 1
ATOM 642 O O . GLY A 1 81 ? 66.600 23.066 -68.926 1.00 55.69 81 GLY A O 1
ATOM 643 N N . ILE A 1 82 ? 68.711 22.358 -69.203 1.00 56.62 82 ILE A N 1
ATOM 644 C CA . ILE A 1 82 ? 69.147 22.674 -67.829 1.00 56.62 82 ILE A CA 1
ATOM 645 C C . ILE A 1 82 ? 70.081 23.889 -67.860 1.00 56.62 82 ILE A C 1
ATOM 647 O O . ILE A 1 82 ? 71.006 23.957 -68.669 1.00 56.62 82 ILE A O 1
ATOM 651 N N . ALA A 1 83 ? 69.812 24.879 -67.006 1.00 55.00 83 ALA A N 1
ATOM 652 C CA . ALA A 1 83 ? 70.587 26.113 -66.958 1.00 55.00 83 ALA A CA 1
ATOM 653 C C . ALA A 1 83 ? 71.998 25.869 -66.392 1.00 55.00 83 ALA A C 1
ATOM 655 O O . ALA A 1 83 ? 72.167 25.126 -65.432 1.00 55.00 83 ALA A O 1
ATOM 656 N N . ILE A 1 84 ? 73.001 26.544 -66.964 1.00 53.19 84 ILE A N 1
ATOM 657 C CA . ILE A 1 84 ? 74.444 26.346 -66.699 1.00 53.19 84 ILE A CA 1
ATOM 658 C C . ILE A 1 84 ? 74.820 26.527 -65.212 1.00 53.19 84 ILE A C 1
ATOM 660 O O . ILE A 1 84 ? 75.798 25.957 -64.740 1.00 53.19 84 ILE A O 1
ATOM 664 N N . TRP A 1 85 ? 74.026 27.292 -64.460 1.00 51.31 85 TRP A N 1
ATOM 665 C CA . TRP A 1 85 ? 74.239 27.557 -63.035 1.00 51.31 85 TRP A CA 1
ATOM 666 C C . TRP A 1 85 ? 73.721 26.447 -62.106 1.00 51.31 85 TRP A C 1
ATOM 668 O O . TRP A 1 85 ? 73.993 26.496 -60.907 1.00 51.31 85 TRP A O 1
ATOM 678 N N . ALA A 1 86 ? 72.975 25.463 -62.623 1.00 49.97 86 ALA A N 1
ATOM 679 C CA . ALA A 1 86 ? 72.494 24.332 -61.841 1.00 49.97 86 ALA A CA 1
ATOM 680 C C . ALA A 1 86 ? 73.657 23.347 -61.600 1.00 49.97 86 ALA A C 1
ATOM 682 O O . ALA A 1 86 ? 74.175 22.769 -62.556 1.00 49.97 86 ALA A O 1
ATOM 683 N N . PRO A 1 87 ? 74.085 23.129 -60.342 1.00 51.66 87 PRO A N 1
ATOM 684 C CA . PRO A 1 87 ? 75.255 22.310 -60.030 1.00 51.66 87 PRO A CA 1
ATOM 685 C C . PRO A 1 87 ? 74.973 20.803 -60.092 1.00 51.66 87 PRO A C 1
ATOM 687 O O . PRO A 1 87 ? 75.840 20.009 -59.723 1.00 51.66 87 PRO A O 1
ATOM 690 N N . GLU A 1 88 ? 73.771 20.393 -60.511 1.00 53.34 88 GLU A N 1
ATOM 691 C CA . GLU A 1 88 ? 73.447 18.983 -60.680 1.00 53.34 88 GLU A CA 1
ATOM 692 C C . GLU A 1 88 ? 74.252 18.419 -61.855 1.00 53.34 88 GLU A C 1
ATOM 694 O O . GLU A 1 88 ? 74.062 18.850 -62.997 1.00 53.34 88 GLU A O 1
ATOM 699 N N . PRO A 1 89 ? 75.162 17.454 -61.626 1.00 51.25 89 PRO A N 1
ATOM 700 C CA . PRO A 1 89 ? 75.765 16.751 -62.739 1.00 51.25 89 PRO A CA 1
ATOM 701 C C . PRO A 1 89 ? 74.646 16.055 -63.517 1.00 51.25 89 PRO A C 1
ATOM 703 O O . PRO A 1 89 ? 73.716 15.504 -62.927 1.00 51.25 89 PRO A O 1
ATOM 706 N N . SER A 1 90 ? 74.768 16.025 -64.843 1.00 50.72 90 SER A N 1
ATOM 707 C CA . SER A 1 90 ? 73.856 15.379 -65.799 1.00 50.72 90 SER A CA 1
ATOM 708 C C . SER A 1 90 ? 73.721 13.850 -65.641 1.00 50.72 90 SER A C 1
ATOM 710 O O . SER A 1 90 ? 73.284 13.154 -66.553 1.00 50.72 90 SER A O 1
ATOM 712 N N . LEU A 1 91 ? 74.043 13.321 -64.460 1.00 48.72 91 LEU A N 1
ATOM 713 C CA . LEU A 1 91 ? 73.901 11.939 -64.015 1.00 48.72 91 LEU A CA 1
ATOM 714 C C . LEU A 1 91 ? 72.450 11.430 -64.049 1.00 48.72 91 LEU A C 1
ATOM 716 O O . LEU A 1 91 ? 72.241 10.219 -64.070 1.00 48.72 91 LEU A O 1
ATOM 720 N N . SER A 1 92 ? 71.447 12.311 -64.065 1.00 49.00 92 SER A N 1
ATOM 721 C CA . SER A 1 92 ? 70.034 11.919 -63.986 1.00 49.00 92 SER A CA 1
ATOM 722 C C . SER A 1 92 ? 69.327 11.751 -65.337 1.00 49.00 92 SER A C 1
ATOM 724 O O . SER A 1 92 ? 68.333 11.025 -65.388 1.00 49.00 92 SER A O 1
ATOM 726 N N . ASN A 1 93 ? 69.838 12.332 -66.432 1.00 42.38 93 ASN A N 1
ATOM 727 C CA . ASN A 1 93 ? 69.090 12.413 -67.699 1.00 42.38 93 ASN A CA 1
ATOM 728 C C . ASN A 1 93 ? 69.673 11.616 -68.875 1.00 42.38 93 ASN A C 1
ATOM 730 O O . ASN A 1 93 ? 69.065 11.598 -69.944 1.00 42.38 93 ASN A O 1
ATOM 734 N N . PHE A 1 94 ? 70.781 10.893 -68.698 1.00 44.50 94 PHE A N 1
ATOM 735 C CA . PHE A 1 94 ? 71.160 9.869 -69.673 1.00 44.50 94 PHE A CA 1
ATOM 736 C C . PHE A 1 94 ? 70.356 8.586 -69.416 1.00 44.50 94 PHE A C 1
ATOM 738 O O . PHE A 1 94 ? 70.623 7.814 -68.490 1.00 44.50 94 PHE A O 1
ATOM 745 N N . THR A 1 95 ? 69.346 8.351 -70.252 1.00 45.69 95 THR A N 1
ATOM 746 C CA . THR A 1 95 ? 68.862 7.003 -70.568 1.00 45.69 95 THR A CA 1
ATOM 747 C C . THR A 1 95 ? 69.851 6.384 -71.547 1.00 45.69 95 THR A C 1
ATOM 749 O O . THR A 1 95 ? 69.655 6.410 -72.758 1.00 45.69 95 THR A O 1
ATOM 752 N N . THR A 1 96 ? 70.977 5.899 -71.041 1.00 44.06 96 THR A N 1
ATOM 753 C CA . THR A 1 96 ? 71.767 4.929 -71.797 1.00 44.06 96 THR A CA 1
ATOM 754 C C . THR A 1 96 ? 71.091 3.575 -71.631 1.00 44.06 96 THR A C 1
ATOM 756 O O . THR A 1 96 ? 71.080 3.045 -70.521 1.00 44.06 96 THR A O 1
ATOM 759 N N . ASP A 1 97 ? 70.554 3.028 -72.723 1.00 46.16 97 ASP A N 1
ATOM 760 C CA . ASP A 1 97 ? 70.011 1.663 -72.866 1.00 46.16 97 ASP A CA 1
ATOM 761 C C . ASP A 1 97 ? 71.090 0.563 -72.723 1.00 46.16 97 ASP A C 1
ATOM 763 O O . ASP A 1 97 ? 71.036 -0.489 -73.355 1.00 46.16 97 ASP A O 1
ATOM 767 N N . HIS A 1 98 ? 72.098 0.783 -71.880 1.00 42.16 98 HIS A N 1
ATOM 768 C CA . HIS A 1 98 ? 73.117 -0.211 -71.591 1.00 42.16 98 HIS A CA 1
ATOM 769 C C . HIS A 1 98 ? 72.916 -0.776 -70.190 1.00 42.16 98 HIS A C 1
ATOM 771 O O . HIS A 1 98 ? 73.154 -0.122 -69.172 1.00 42.16 98 HIS A O 1
ATOM 777 N N . GLU A 1 99 ? 72.451 -2.026 -70.188 1.00 51.62 99 GLU A N 1
ATOM 778 C CA . GLU A 1 99 ? 72.590 -2.973 -69.094 1.00 51.62 99 GLU A CA 1
ATOM 779 C C . GLU A 1 99 ? 74.014 -2.914 -68.523 1.00 51.62 99 GLU A C 1
ATOM 781 O O . GLU A 1 99 ? 74.995 -2.808 -69.258 1.00 51.62 99 GLU A O 1
ATOM 786 N N . ILE A 1 100 ? 74.099 -3.059 -67.198 1.00 55.28 100 ILE A N 1
ATOM 787 C CA . ILE A 1 100 ? 75.315 -3.069 -66.371 1.00 55.28 100 ILE A CA 1
ATOM 788 C C . ILE A 1 100 ? 75.780 -1.665 -65.928 1.00 55.28 100 ILE A C 1
ATOM 790 O O . ILE A 1 100 ? 76.864 -1.184 -66.243 1.00 55.28 100 ILE A O 1
ATOM 794 N N . THR A 1 101 ? 74.973 -1.039 -65.069 1.00 51.41 101 THR A N 1
ATOM 795 C CA . THR A 1 101 ? 75.485 -0.195 -63.973 1.00 51.41 101 THR A CA 1
ATOM 796 C C . THR A 1 101 ? 75.296 -0.969 -62.661 1.00 51.41 101 THR A C 1
ATOM 798 O O . THR A 1 101 ? 74.215 -1.531 -62.461 1.00 51.41 101 THR A O 1
ATOM 801 N N . PRO A 1 102 ? 76.302 -1.070 -61.769 1.00 53.28 102 PRO A N 1
ATOM 802 C CA . PRO A 1 102 ? 76.154 -1.825 -60.529 1.00 53.28 102 PRO A CA 1
ATOM 803 C C . PRO A 1 102 ? 75.070 -1.193 -59.643 1.00 53.28 102 PRO A C 1
ATOM 805 O O . PRO A 1 102 ? 75.090 0.001 -59.340 1.00 53.28 102 PRO A O 1
ATOM 808 N N . LEU A 1 103 ? 74.095 -2.025 -59.271 1.00 57.62 103 LEU A N 1
ATOM 809 C CA . LEU A 1 103 ? 72.885 -1.702 -58.516 1.00 57.62 103 LEU A CA 1
ATOM 810 C C . LEU A 1 103 ? 73.211 -1.251 -57.087 1.00 57.62 103 LEU A C 1
ATOM 812 O O . LEU A 1 103 ? 73.068 -2.003 -56.124 1.00 57.62 103 LEU A O 1
ATOM 816 N N . SER A 1 104 ? 73.589 0.011 -56.920 1.00 61.50 104 SER A N 1
ATOM 817 C CA . SER A 1 104 ? 73.456 0.656 -55.619 1.00 61.50 104 SER A CA 1
ATOM 818 C C . SER A 1 104 ? 71.969 0.909 -55.352 1.00 61.50 104 SER A C 1
ATOM 820 O O . SER A 1 104 ? 71.354 1.790 -55.958 1.00 61.50 104 SER A O 1
ATOM 822 N N . HIS A 1 105 ? 71.377 0.116 -54.454 1.00 61.69 105 HIS A N 1
ATOM 823 C CA . HIS A 1 105 ? 69.955 0.196 -54.094 1.00 61.69 105 HIS A CA 1
ATOM 824 C C . HIS A 1 105 ? 69.535 1.615 -53.673 1.00 61.69 105 HIS A C 1
ATOM 826 O O . HIS A 1 105 ? 68.456 2.084 -54.025 1.00 61.69 105 HIS A O 1
ATOM 832 N N . THR A 1 106 ? 70.404 2.336 -52.963 1.00 61.19 106 THR A N 1
ATOM 833 C CA . THR A 1 106 ? 70.142 3.706 -52.501 1.00 61.19 106 THR A CA 1
ATOM 834 C C . THR A 1 106 ? 70.012 4.700 -53.653 1.00 61.19 106 THR A C 1
ATOM 836 O O . THR A 1 106 ? 69.058 5.474 -53.679 1.00 61.19 106 THR A O 1
ATOM 839 N N . PHE A 1 107 ? 70.908 4.664 -54.642 1.00 62.03 107 PHE A N 1
ATOM 840 C CA . PHE A 1 107 ? 70.817 5.560 -55.801 1.00 62.03 107 PHE A CA 1
ATOM 841 C C . PHE A 1 107 ? 69.726 5.135 -56.790 1.00 62.03 107 PHE A C 1
ATOM 843 O O . PHE A 1 107 ? 69.131 5.993 -57.441 1.00 62.03 107 PHE A O 1
ATOM 850 N N . GLY A 1 108 ? 69.403 3.838 -56.851 1.00 65.44 108 GLY A N 1
ATOM 851 C CA . GLY A 1 108 ? 68.268 3.322 -57.616 1.00 65.44 108 GLY A CA 1
ATOM 852 C C . GLY A 1 108 ? 66.935 3.888 -57.130 1.00 65.44 108 GLY A C 1
ATOM 853 O O . GLY A 1 108 ? 66.165 4.400 -57.939 1.00 65.44 108 GLY A O 1
ATOM 854 N N . VAL A 1 109 ? 66.703 3.879 -55.812 1.00 67.44 109 VAL A N 1
ATOM 855 C CA . VAL A 1 109 ? 65.471 4.418 -55.211 1.00 67.44 109 VAL A CA 1
ATOM 856 C C . VAL A 1 109 ? 65.373 5.933 -55.401 1.00 67.44 109 VAL A C 1
ATOM 858 O O . VAL A 1 109 ? 64.344 6.429 -55.856 1.00 67.44 109 VAL A O 1
ATOM 861 N N . LEU A 1 110 ? 66.458 6.675 -55.151 1.00 65.88 110 LEU A N 1
ATOM 862 C CA . LEU A 1 110 ? 66.479 8.132 -55.351 1.00 65.88 110 LEU A CA 1
ATOM 863 C C . LEU A 1 110 ? 66.216 8.522 -56.815 1.00 65.88 110 LEU A C 1
ATOM 865 O O . LEU A 1 110 ? 65.547 9.524 -57.086 1.00 65.88 110 LEU A O 1
ATOM 869 N N . ARG A 1 111 ? 66.698 7.708 -57.764 1.00 62.34 111 ARG A N 1
ATOM 870 C CA . ARG A 1 111 ? 66.421 7.876 -59.194 1.00 62.34 111 ARG A CA 1
ATOM 871 C C . ARG A 1 111 ? 64.972 7.534 -59.533 1.00 62.34 111 ARG A C 1
ATOM 873 O O . ARG A 1 111 ? 64.322 8.317 -60.224 1.00 62.34 111 ARG A O 1
ATOM 880 N N . SER A 1 112 ? 64.453 6.400 -59.057 1.00 66.56 112 SER A N 1
ATOM 881 C CA . SER A 1 112 ? 63.078 5.975 -59.350 1.00 66.56 112 SER A CA 1
ATOM 882 C C . SER A 1 112 ? 62.040 6.930 -58.770 1.00 66.56 112 SER A C 1
ATOM 884 O O . SER A 1 112 ? 61.039 7.222 -59.419 1.00 66.56 112 SER A O 1
ATOM 886 N N . GLU A 1 113 ? 62.302 7.468 -57.580 1.00 65.88 113 GLU A N 1
ATOM 887 C CA . GLU A 1 113 ? 61.415 8.416 -56.904 1.00 65.88 113 GLU A CA 1
ATOM 888 C C . GLU A 1 113 ? 61.606 9.861 -57.379 1.00 65.88 113 GLU A C 1
ATOM 890 O O . GLU A 1 113 ? 60.929 10.765 -56.886 1.00 65.88 113 GLU A O 1
ATOM 895 N N . LYS A 1 114 ? 62.498 10.079 -58.359 1.00 62.44 114 LYS A N 1
ATOM 896 C CA . LYS A 1 114 ? 62.802 11.389 -58.949 1.00 62.44 114 LYS A CA 1
ATOM 897 C C . LYS A 1 114 ? 63.056 12.440 -57.871 1.00 62.44 114 LYS A C 1
ATOM 899 O O . LYS A 1 114 ? 62.516 13.541 -57.920 1.00 62.44 114 LYS A O 1
ATOM 904 N N . TRP A 1 115 ? 63.875 12.077 -56.888 1.00 62.00 115 TRP A N 1
ATOM 905 C CA . TRP A 1 115 ? 64.068 12.857 -55.667 1.00 62.00 115 TRP A CA 1
ATOM 906 C C . TRP A 1 115 ? 64.576 14.283 -55.940 1.00 62.00 115 TRP A C 1
ATOM 908 O O . TRP A 1 115 ? 64.190 15.217 -55.249 1.00 62.00 115 TRP A O 1
ATOM 918 N N . ALA A 1 116 ? 65.350 14.469 -57.014 1.00 59.03 116 ALA A N 1
ATOM 919 C CA . ALA A 1 116 ? 65.826 15.777 -57.477 1.00 59.03 116 ALA A CA 1
ATOM 920 C C . ALA A 1 116 ? 64.707 16.733 -57.948 1.00 59.03 116 ALA A C 1
ATOM 922 O O . ALA A 1 116 ? 64.899 17.941 -57.982 1.00 59.03 116 ALA A O 1
ATOM 923 N N . LEU A 1 117 ? 63.526 16.211 -58.299 1.00 56.34 117 LEU A N 1
ATOM 924 C CA . LEU A 1 117 ? 62.366 17.016 -58.699 1.00 56.34 117 LEU A CA 1
ATOM 925 C C . LEU A 1 117 ? 61.422 17.323 -57.529 1.00 56.34 117 LEU A C 1
ATOM 927 O O . LEU A 1 117 ? 60.397 17.974 -57.730 1.00 56.34 117 LEU A O 1
ATOM 931 N N . GLN A 1 118 ? 61.711 16.819 -56.326 1.00 61.16 118 GLN A N 1
ATOM 932 C CA . GLN A 1 118 ? 60.903 17.129 -55.155 1.00 61.16 118 GLN A CA 1
ATOM 933 C C . GLN A 1 118 ? 61.270 18.521 -54.643 1.00 61.16 118 GLN A C 1
ATOM 935 O O . GLN A 1 118 ? 62.418 18.799 -54.309 1.00 61.16 118 GLN A O 1
ATOM 940 N N . ASP A 1 119 ? 60.273 19.398 -54.591 1.00 59.66 119 ASP A N 1
ATOM 941 C CA . ASP A 1 119 ? 60.428 20.733 -54.033 1.00 59.66 119 ASP A CA 1
ATOM 942 C C . ASP A 1 119 ? 60.375 20.635 -52.500 1.00 59.66 119 ASP A C 1
ATOM 944 O O . ASP A 1 119 ? 59.361 20.239 -51.918 1.00 59.66 119 ASP A O 1
ATOM 948 N N . PHE A 1 120 ? 61.498 20.917 -51.836 1.00 64.38 120 PHE A N 1
ATOM 949 C CA . PHE A 1 120 ? 61.625 20.823 -50.374 1.00 64.38 120 PHE A CA 1
ATOM 950 C C . PHE A 1 120 ? 61.201 22.111 -49.656 1.00 64.38 120 PHE A C 1
ATOM 952 O O . PHE A 1 120 ? 61.234 22.178 -48.424 1.00 64.38 120 PHE A O 1
ATOM 959 N N . LEU A 1 121 ? 60.802 23.137 -50.409 1.00 69.44 121 LEU A N 1
ATOM 960 C CA . LEU A 1 121 ? 60.267 24.376 -49.867 1.00 69.44 121 LEU A CA 1
ATOM 961 C C . LEU A 1 121 ? 58.739 24.280 -49.728 1.00 69.44 121 LEU A C 1
ATOM 963 O O . LEU A 1 121 ? 58.068 23.682 -50.570 1.00 69.44 121 LEU A O 1
ATOM 967 N N . PRO A 1 122 ? 58.147 24.858 -48.667 1.00 60.97 122 PRO A N 1
ATOM 968 C CA . PRO A 1 122 ? 56.697 24.913 -48.548 1.00 60.97 122 PRO A CA 1
ATOM 969 C C . PRO A 1 122 ? 56.122 25.724 -49.716 1.00 60.97 122 PRO A C 1
ATOM 971 O O . PRO A 1 122 ? 56.480 26.887 -49.904 1.00 60.97 122 PRO A O 1
ATOM 974 N N . ALA A 1 123 ? 55.223 25.108 -50.487 1.00 64.00 123 ALA A N 1
ATOM 975 C CA . ALA A 1 123 ? 54.552 25.768 -51.602 1.00 64.00 123 ALA A CA 1
ATOM 976 C C . ALA A 1 123 ? 53.841 27.053 -51.137 1.00 64.00 123 ALA A C 1
ATOM 978 O O . ALA A 1 123 ? 53.252 27.098 -50.052 1.00 64.00 123 ALA A O 1
ATOM 979 N N . ALA A 1 124 ? 53.895 28.101 -51.963 1.00 66.94 124 ALA A N 1
ATOM 980 C CA . ALA A 1 124 ? 53.250 29.379 -51.676 1.00 66.94 124 ALA A CA 1
ATOM 981 C C . ALA A 1 124 ? 51.744 29.190 -51.409 1.00 66.94 124 ALA A C 1
ATOM 983 O O . ALA A 1 124 ? 51.079 28.409 -52.093 1.00 66.94 124 ALA A O 1
ATOM 984 N N . LYS A 1 125 ? 51.204 29.913 -50.415 1.00 64.56 125 LYS A N 1
ATOM 985 C CA . LYS A 1 125 ? 49.820 29.741 -49.922 1.00 64.56 125 LYS A CA 1
ATOM 986 C C . LYS A 1 125 ? 48.764 29.810 -51.033 1.00 64.56 125 LYS A C 1
ATOM 988 O O . LYS A 1 125 ? 47.819 29.035 -51.004 1.00 64.56 125 LYS A O 1
ATOM 993 N N . GLU A 1 126 ? 48.981 30.652 -52.038 1.00 72.62 126 GLU A N 1
ATOM 994 C CA . GLU A 1 126 ? 48.081 30.835 -53.187 1.00 72.62 126 GLU A CA 1
ATOM 995 C C . GLU A 1 126 ? 47.952 29.578 -54.068 1.00 72.62 126 GLU A C 1
ATOM 997 O O . GLU A 1 126 ? 46.887 29.298 -54.609 1.00 72.62 126 GLU A O 1
ATOM 1002 N N . VAL A 1 127 ? 49.013 28.771 -54.183 1.00 64.06 127 VAL A N 1
ATOM 1003 C CA . VAL A 1 127 ? 48.984 27.505 -54.940 1.00 64.06 127 VAL A CA 1
ATOM 1004 C C . VAL A 1 127 ? 48.316 26.400 -54.118 1.00 64.06 127 VAL A C 1
ATOM 1006 O O . VAL A 1 127 ? 47.667 25.512 -54.667 1.00 64.06 127 VAL A O 1
ATOM 1009 N N . LEU A 1 128 ? 48.446 26.464 -52.792 1.00 63.28 128 LEU A N 1
ATOM 1010 C CA . LEU A 1 128 ? 47.891 25.481 -51.862 1.00 63.28 128 LEU A CA 1
ATOM 1011 C C . LEU A 1 128 ? 46.361 25.583 -51.751 1.00 63.28 128 LEU A C 1
ATOM 1013 O O . LEU A 1 128 ? 45.709 24.579 -51.490 1.00 63.28 128 LEU A O 1
ATOM 1017 N N . GLU A 1 129 ? 45.792 26.761 -52.011 1.00 69.25 129 GLU A N 1
ATOM 1018 C CA . GLU A 1 129 ? 44.340 26.973 -52.103 1.00 69.25 129 GLU A CA 1
ATOM 1019 C C . GLU A 1 129 ? 43.728 26.417 -53.400 1.00 69.25 129 GLU A C 1
ATOM 1021 O O . GLU A 1 129 ? 42.538 26.106 -53.434 1.00 69.25 129 GLU A O 1
ATOM 1026 N N . LEU A 1 130 ? 44.528 26.238 -54.459 1.00 74.06 130 LEU A N 1
ATOM 1027 C CA . LEU A 1 130 ? 44.052 25.688 -55.732 1.00 74.06 130 LEU A CA 1
ATOM 1028 C C . LEU A 1 130 ? 43.884 24.159 -55.716 1.00 74.06 130 LEU A C 1
ATOM 1030 O O . LEU A 1 130 ? 43.141 23.622 -56.540 1.00 74.06 130 LEU A O 1
ATOM 1034 N N . TYR A 1 131 ? 44.563 23.448 -54.809 1.00 69.88 131 TYR A N 1
ATOM 1035 C CA . TYR A 1 131 ? 44.548 21.984 -54.758 1.00 69.88 131 TYR A CA 1
ATOM 1036 C C . TYR A 1 131 ? 43.882 21.461 -53.479 1.00 69.88 131 TYR A C 1
ATOM 1038 O O . TYR A 1 131 ? 44.239 21.886 -52.381 1.00 69.88 131 TYR A O 1
ATOM 1046 N N . PRO A 1 132 ? 42.956 20.487 -53.585 1.00 71.69 132 PRO A N 1
ATOM 1047 C CA . PRO A 1 132 ? 42.205 20.011 -52.434 1.00 71.69 132 PRO A CA 1
ATOM 1048 C C . PRO A 1 132 ? 43.116 19.339 -51.409 1.00 71.69 132 PRO A C 1
ATOM 1050 O O . PRO A 1 132 ? 43.960 18.492 -51.732 1.00 71.69 132 PRO A O 1
ATOM 1053 N N . SER A 1 133 ? 42.893 19.681 -50.143 1.00 76.62 133 SER A N 1
ATOM 1054 C CA . SER A 1 133 ? 43.666 19.143 -49.030 1.00 76.62 133 SER A CA 1
ATOM 1055 C C . SER A 1 133 ? 43.438 17.631 -48.862 1.00 76.62 133 SER A C 1
ATOM 1057 O O . SER A 1 133 ? 42.401 17.064 -49.229 1.00 76.62 133 SER A O 1
ATOM 1059 N N . ARG A 1 134 ? 44.398 16.925 -48.245 1.00 75.31 134 ARG A N 1
ATOM 1060 C CA . ARG A 1 134 ? 44.249 15.484 -47.942 1.00 75.31 134 ARG A CA 1
ATOM 1061 C C . ARG A 1 134 ? 42.997 15.193 -47.098 1.00 75.31 134 ARG A C 1
ATOM 1063 O O . ARG A 1 134 ? 42.414 14.116 -47.230 1.00 75.31 134 ARG A O 1
ATOM 1070 N N . SER A 1 135 ? 42.580 16.128 -46.245 1.00 80.12 135 SER A N 1
ATOM 1071 C CA . SER A 1 135 ? 41.341 16.059 -45.461 1.00 80.12 135 SER A CA 1
ATOM 1072 C C . SER A 1 135 ? 40.090 16.147 -46.330 1.00 80.12 135 SER A C 1
ATOM 1074 O O . SER A 1 135 ? 39.179 15.343 -46.148 1.00 80.12 135 SER A O 1
ATOM 1076 N N . GLU A 1 136 ? 40.059 17.042 -47.316 1.00 82.50 136 GLU A N 1
ATOM 1077 C CA . GLU A 1 136 ? 38.933 17.162 -48.249 1.00 82.50 136 GLU A CA 1
ATOM 1078 C C . GLU A 1 136 ? 38.798 15.921 -49.129 1.00 82.50 136 GLU A C 1
ATOM 1080 O O . GLU A 1 136 ? 37.697 15.400 -49.303 1.00 82.50 136 GLU A O 1
ATOM 1085 N N . MET A 1 137 ? 39.914 15.357 -49.601 1.00 82.50 137 MET A N 1
ATOM 1086 C CA . MET A 1 137 ? 39.873 14.092 -50.342 1.00 82.50 137 MET A CA 1
ATOM 1087 C C . MET A 1 137 ? 39.338 12.930 -49.490 1.00 82.50 137 MET A C 1
ATOM 1089 O O . MET A 1 137 ? 38.625 12.062 -50.004 1.00 82.50 137 MET A O 1
ATOM 1093 N N . ARG A 1 138 ? 39.646 12.896 -48.185 1.00 81.75 138 ARG A N 1
ATOM 1094 C CA . ARG A 1 138 ? 39.065 11.912 -47.251 1.00 81.75 138 ARG A CA 1
ATOM 1095 C C . ARG A 1 138 ? 37.572 12.157 -47.039 1.00 81.75 138 ARG A C 1
ATOM 1097 O O . ARG A 1 138 ? 36.806 11.196 -47.061 1.00 81.75 138 ARG A O 1
ATOM 1104 N N . LEU A 1 139 ? 37.157 13.417 -46.911 1.00 84.56 139 LEU A N 1
ATOM 1105 C CA . LEU A 1 139 ? 35.755 13.806 -46.763 1.00 84.56 139 LEU A CA 1
ATOM 1106 C C . LEU A 1 139 ? 34.938 13.401 -47.995 1.00 84.56 139 LEU A C 1
ATOM 1108 O O . LEU A 1 139 ? 33.888 12.783 -47.848 1.00 84.56 139 LEU A O 1
ATOM 1112 N N . LEU A 1 140 ? 35.450 13.622 -49.208 1.00 83.75 140 LEU A N 1
ATOM 1113 C CA . LEU A 1 140 ? 34.790 13.189 -50.444 1.00 83.75 140 LEU A CA 1
ATOM 1114 C C . LEU A 1 140 ? 34.629 11.663 -50.528 1.00 83.75 140 LEU A C 1
ATOM 1116 O O . LEU A 1 140 ? 33.607 11.178 -51.019 1.00 83.75 140 LEU A O 1
ATOM 1120 N N . ARG A 1 141 ? 35.596 10.885 -50.020 1.00 83.38 141 ARG A N 1
ATOM 1121 C CA . ARG A 1 141 ? 35.450 9.421 -49.918 1.00 83.38 141 ARG A CA 1
ATOM 1122 C C . ARG A 1 141 ? 34.399 9.031 -48.883 1.00 83.38 141 ARG A C 1
ATOM 1124 O O . ARG A 1 141 ? 33.569 8.176 -49.180 1.00 83.38 141 ARG A O 1
ATOM 1131 N N . MET A 1 142 ? 34.388 9.665 -47.710 1.00 85.56 142 MET A N 1
ATOM 1132 C CA . MET A 1 142 ? 33.371 9.410 -46.683 1.00 85.56 142 MET A CA 1
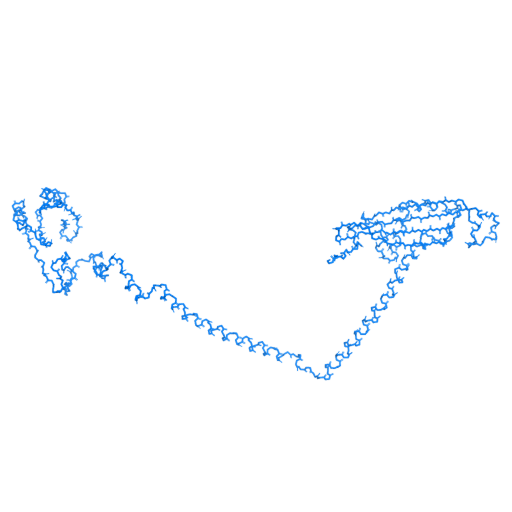ATOM 1133 C C . MET A 1 142 ? 31.969 9.813 -47.142 1.00 85.56 142 MET A C 1
ATOM 1135 O O . MET A 1 142 ? 31.013 9.105 -46.850 1.00 85.56 142 MET A O 1
ATOM 1139 N N . LEU A 1 143 ? 31.838 10.879 -47.934 1.00 88.44 143 LEU A N 1
ATOM 1140 C CA . LEU A 1 143 ? 30.557 11.327 -48.474 1.00 88.44 143 LEU A CA 1
ATOM 1141 C C . LEU A 1 143 ? 29.922 10.281 -49.400 1.00 88.44 143 LEU A C 1
ATOM 1143 O O . LEU A 1 143 ? 28.705 10.107 -49.384 1.00 88.44 143 LEU A O 1
ATOM 1147 N N . LYS A 1 144 ? 30.727 9.548 -50.183 1.00 86.00 144 LYS A N 1
ATOM 1148 C CA . LYS A 1 144 ? 30.219 8.439 -51.009 1.00 86.00 144 LYS A CA 1
ATOM 1149 C C . LYS A 1 144 ? 29.605 7.336 -50.145 1.00 86.00 144 LYS A C 1
ATOM 1151 O O . LYS A 1 144 ? 28.492 6.903 -50.429 1.00 86.00 144 LYS A O 1
ATOM 1156 N N . TRP A 1 145 ? 30.280 6.946 -49.065 1.00 87.81 145 TRP A N 1
ATOM 1157 C CA . TRP A 1 145 ? 29.755 5.963 -48.112 1.00 87.81 145 TRP A CA 1
ATOM 1158 C C . TRP A 1 145 ? 28.541 6.486 -47.342 1.00 87.81 145 TRP A C 1
ATOM 1160 O O . TRP A 1 145 ? 27.578 5.749 -47.160 1.00 87.81 145 TRP A O 1
ATOM 1170 N N . ALA A 1 146 ? 28.535 7.767 -46.970 1.00 89.31 146 ALA A N 1
ATOM 1171 C CA . ALA A 1 146 ? 27.410 8.400 -46.293 1.00 89.31 146 ALA A CA 1
ATOM 1172 C C . ALA A 1 146 ? 26.141 8.393 -47.160 1.00 89.31 146 ALA A C 1
ATOM 1174 O O . ALA A 1 146 ? 25.067 8.070 -46.663 1.00 89.31 146 ALA A O 1
ATOM 1175 N N . ARG A 1 147 ? 26.247 8.669 -48.468 1.00 90.56 147 ARG A N 1
ATOM 1176 C CA . ARG A 1 147 ? 25.097 8.595 -49.391 1.00 90.56 147 ARG A CA 1
ATOM 1177 C C . ARG A 1 147 ? 24.515 7.183 -49.471 1.00 90.56 147 ARG A C 1
ATOM 1179 O O . ARG A 1 147 ? 23.298 7.027 -49.424 1.00 90.56 147 ARG A O 1
ATOM 1186 N N . VAL A 1 148 ? 25.376 6.168 -49.549 1.00 91.06 148 VAL A N 1
ATOM 1187 C CA . VAL A 1 148 ? 24.949 4.759 -49.550 1.00 91.06 148 VAL A CA 1
ATOM 1188 C C . VAL A 1 148 ? 24.298 4.390 -48.215 1.00 91.06 148 VAL A C 1
ATOM 1190 O O . VAL A 1 148 ? 23.250 3.752 -48.209 1.00 91.06 148 VAL A O 1
ATOM 1193 N N . ALA A 1 149 ? 24.862 4.841 -47.092 1.00 90.38 149 ALA A N 1
ATOM 1194 C CA . ALA A 1 149 ? 24.310 4.595 -45.763 1.00 90.38 149 ALA A CA 1
ATOM 1195 C C . ALA A 1 149 ? 22.926 5.237 -45.576 1.00 90.38 149 ALA A C 1
ATOM 1197 O O . ALA A 1 149 ? 22.017 4.582 -45.075 1.00 90.38 149 ALA A O 1
ATOM 1198 N N . VAL A 1 150 ? 22.736 6.481 -46.029 1.00 94.44 150 VAL A N 1
ATOM 1199 C CA . VAL A 1 150 ? 21.435 7.169 -45.970 1.00 94.44 150 VAL A CA 1
ATOM 1200 C C . VAL A 1 150 ? 20.388 6.434 -46.807 1.00 94.44 150 VAL A C 1
ATOM 1202 O O . VAL A 1 150 ? 19.263 6.255 -46.345 1.00 94.44 150 VAL A O 1
ATOM 1205 N N . PHE A 1 151 ? 20.752 5.961 -48.002 1.00 94.81 151 PHE A N 1
ATOM 1206 C CA . PHE A 1 151 ? 19.844 5.180 -48.844 1.00 94.81 151 PHE A CA 1
ATOM 1207 C C . PHE A 1 151 ? 19.500 3.816 -48.225 1.00 94.81 151 PHE A C 1
ATOM 1209 O O . PHE A 1 151 ? 18.341 3.414 -48.202 1.00 94.81 151 PHE A O 1
ATOM 1216 N N . ALA A 1 152 ? 20.485 3.108 -47.671 1.00 94.06 152 ALA A N 1
ATOM 1217 C CA . ALA A 1 152 ? 20.239 1.842 -46.987 1.00 94.06 152 ALA A CA 1
ATOM 1218 C C . ALA A 1 152 ? 19.321 2.029 -45.767 1.00 94.06 152 ALA A C 1
ATOM 1220 O O . ALA A 1 152 ? 18.392 1.248 -45.560 1.00 94.06 152 ALA A O 1
ATOM 1221 N N . PHE A 1 153 ? 19.542 3.092 -44.990 1.00 95.25 153 PHE A N 1
ATOM 1222 C CA . PHE A 1 153 ? 18.721 3.409 -43.827 1.00 95.25 153 PHE A CA 1
ATOM 1223 C C . PHE A 1 153 ? 17.282 3.766 -44.213 1.00 95.25 153 PHE A C 1
ATOM 1225 O O . PHE A 1 153 ? 16.347 3.286 -43.575 1.00 95.25 153 PHE A O 1
ATOM 1232 N N . SER A 1 154 ? 17.081 4.556 -45.273 1.00 95.44 154 SER A N 1
ATOM 1233 C CA . SER A 1 154 ? 15.733 4.918 -45.723 1.00 95.44 154 SER A CA 1
ATOM 1234 C C . SER A 1 154 ? 14.948 3.703 -46.222 1.00 95.44 154 SER A C 1
ATOM 1236 O O . SER A 1 154 ? 13.785 3.542 -45.856 1.00 95.44 154 SER A O 1
ATOM 1238 N N . VAL A 1 155 ? 15.582 2.799 -46.975 1.00 96.12 155 VAL A N 1
ATOM 1239 C CA . VAL A 1 155 ? 14.951 1.548 -47.426 1.00 96.12 155 VAL A CA 1
ATOM 1240 C C . VAL A 1 155 ? 14.580 0.656 -46.239 1.00 96.12 155 VAL A C 1
ATOM 1242 O O . VAL A 1 155 ? 13.470 0.123 -46.198 1.00 96.12 155 VAL A O 1
ATOM 1245 N N . LEU A 1 156 ? 15.463 0.526 -45.246 1.00 96.25 156 LEU A N 1
ATOM 1246 C CA . LEU A 1 156 ? 15.200 -0.279 -44.051 1.00 96.25 156 LEU A CA 1
ATOM 1247 C C . LEU A 1 156 ? 14.054 0.314 -43.219 1.00 96.25 156 LEU A C 1
ATOM 1249 O O . LEU A 1 156 ? 13.175 -0.423 -42.776 1.00 96.25 156 LEU A O 1
ATOM 1253 N N . ALA A 1 157 ? 14.002 1.641 -43.075 1.00 95.00 157 ALA A N 1
ATOM 1254 C CA . ALA A 1 157 ? 12.906 2.327 -42.397 1.00 95.00 157 ALA A CA 1
ATOM 1255 C C . ALA A 1 157 ? 11.556 2.096 -43.100 1.00 95.00 157 ALA A C 1
ATOM 1257 O O . ALA A 1 157 ? 10.562 1.795 -42.438 1.00 95.00 157 ALA A O 1
ATOM 1258 N N . ILE A 1 158 ? 11.519 2.166 -44.435 1.00 96.12 158 ILE A N 1
ATOM 1259 C CA . ILE A 1 158 ? 10.305 1.885 -45.219 1.00 96.12 158 ILE A CA 1
ATOM 1260 C C . ILE A 1 158 ? 9.879 0.423 -45.050 1.00 96.12 158 ILE A C 1
ATOM 1262 O O . ILE A 1 158 ? 8.703 0.153 -44.811 1.00 96.12 158 ILE A O 1
ATOM 1266 N N . ALA A 1 159 ? 10.819 -0.522 -45.125 1.00 95.62 159 ALA A N 1
ATOM 1267 C CA . ALA A 1 159 ? 10.528 -1.941 -44.936 1.00 95.62 159 ALA A CA 1
ATOM 1268 C C . ALA A 1 159 ? 9.990 -2.234 -43.525 1.00 95.62 159 ALA A C 1
ATOM 1270 O O . ALA A 1 159 ? 9.028 -2.987 -43.369 1.00 95.62 159 ALA A O 1
ATOM 1271 N N . TRP A 1 160 ? 10.563 -1.600 -42.499 1.00 96.12 160 TRP A N 1
ATOM 1272 C CA . TRP A 1 160 ? 10.104 -1.734 -41.119 1.00 96.12 160 TRP A CA 1
ATOM 1273 C C . TRP A 1 160 ? 8.687 -1.179 -40.926 1.00 96.12 160 TRP A C 1
ATOM 1275 O O . TRP A 1 160 ? 7.850 -1.838 -40.307 1.00 96.12 160 TRP A O 1
ATOM 1285 N N . LEU A 1 161 ? 8.384 -0.015 -41.509 1.00 94.69 161 LEU A N 1
ATOM 1286 C CA . LEU A 1 161 ? 7.033 0.555 -41.498 1.00 94.69 161 LEU A CA 1
ATOM 1287 C C . LEU A 1 161 ? 6.027 -0.329 -42.248 1.00 94.69 161 LEU A C 1
ATOM 1289 O O . LEU A 1 161 ? 4.921 -0.550 -41.765 1.00 94.69 161 LEU A O 1
ATOM 1293 N N . ALA A 1 162 ? 6.400 -0.884 -43.401 1.00 93.62 162 ALA A N 1
ATOM 1294 C CA . ALA A 1 162 ? 5.529 -1.794 -44.141 1.00 93.62 162 ALA A CA 1
ATOM 1295 C C . ALA A 1 162 ? 5.223 -3.067 -43.332 1.00 93.62 162 ALA A C 1
ATOM 1297 O O . ALA A 1 162 ? 4.073 -3.507 -43.267 1.00 93.62 162 ALA A O 1
ATOM 1298 N N . PHE A 1 163 ? 6.234 -3.630 -42.662 1.00 94.19 163 PHE A N 1
ATOM 1299 C CA . PHE A 1 163 ? 6.056 -4.807 -41.816 1.00 94.19 163 PHE A CA 1
ATOM 1300 C C . PHE A 1 163 ? 5.199 -4.509 -40.580 1.00 94.19 163 PHE A C 1
ATOM 1302 O O . PHE A 1 163 ? 4.345 -5.318 -40.214 1.00 94.19 163 PHE A O 1
ATOM 1309 N N . SER A 1 164 ? 5.368 -3.339 -39.955 1.00 89.94 164 SER A N 1
ATOM 1310 C CA . SER A 1 164 ? 4.559 -2.945 -38.799 1.00 89.94 164 SER A CA 1
ATOM 1311 C C . SER A 1 164 ? 3.089 -2.760 -39.180 1.00 89.94 164 SER A C 1
ATOM 1313 O O . SER A 1 164 ? 2.219 -3.318 -38.510 1.00 89.94 164 SER A O 1
ATOM 1315 N N . VAL A 1 165 ? 2.795 -2.102 -40.305 1.00 89.75 165 VAL A N 1
ATOM 1316 C CA . VAL A 1 165 ? 1.425 -1.957 -40.825 1.00 89.75 165 VAL A CA 1
ATOM 1317 C C . VAL A 1 165 ? 0.811 -3.321 -41.140 1.00 89.75 165 VAL A C 1
ATOM 1319 O O . VAL A 1 165 ? -0.307 -3.608 -40.709 1.00 89.75 165 VAL A O 1
ATOM 1322 N N . PHE A 1 166 ? 1.552 -4.204 -41.813 1.00 89.50 166 PHE A N 1
ATOM 1323 C CA . PHE A 1 166 ? 1.079 -5.558 -42.099 1.00 89.50 166 PHE A CA 1
ATOM 1324 C C . PHE A 1 166 ? 0.783 -6.349 -40.817 1.00 89.50 166 PHE A C 1
ATOM 1326 O O . PHE A 1 166 ? -0.228 -7.046 -40.727 1.00 89.50 166 PHE A O 1
ATOM 1333 N N . SER A 1 167 ? 1.625 -6.198 -39.790 1.00 86.62 167 SER A N 1
ATOM 1334 C CA . SER A 1 167 ? 1.410 -6.841 -38.493 1.00 86.62 167 SER A CA 1
ATOM 1335 C C . SER A 1 167 ? 0.153 -6.334 -37.779 1.00 86.62 167 SER A C 1
ATOM 1337 O O . SER A 1 167 ? -0.512 -7.125 -37.117 1.00 86.62 167 SER A O 1
ATOM 1339 N N . VAL A 1 168 ? -0.205 -5.052 -37.937 1.00 86.25 168 VAL A N 1
ATOM 1340 C CA . VAL A 1 168 ? -1.423 -4.459 -37.361 1.00 86.25 168 VAL A CA 1
ATOM 1341 C C . VAL A 1 168 ? -2.670 -4.974 -38.074 1.00 86.25 168 VAL A C 1
ATOM 1343 O O . VAL A 1 168 ? -3.617 -5.367 -37.401 1.00 86.25 168 VAL A O 1
ATOM 1346 N N . ILE A 1 169 ? -2.655 -5.045 -39.407 1.00 83.62 169 ILE A N 1
ATOM 1347 C CA . ILE A 1 169 ? -3.787 -5.546 -40.209 1.00 83.62 169 ILE A CA 1
ATOM 1348 C C . ILE A 1 169 ? -4.055 -7.028 -39.925 1.00 83.62 169 ILE A C 1
ATOM 1350 O O . ILE A 1 169 ? -5.200 -7.468 -39.909 1.00 83.62 169 ILE A O 1
ATOM 1354 N N . ARG A 1 170 ? -3.002 -7.811 -39.665 1.00 82.31 170 ARG A N 1
ATOM 1355 C CA . ARG A 1 170 ? -3.126 -9.240 -39.352 1.00 82.31 170 ARG A CA 1
ATOM 1356 C C . ARG A 1 170 ? -3.577 -9.511 -37.912 1.00 82.31 170 ARG A C 1
ATOM 1358 O O . ARG A 1 170 ? -3.749 -10.676 -37.549 1.00 82.31 170 ARG A O 1
ATOM 1365 N N . ARG A 1 171 ? -3.755 -8.482 -37.071 1.00 81.25 171 ARG A N 1
ATOM 1366 C CA . ARG A 1 171 ? -4.268 -8.691 -35.713 1.00 81.25 171 ARG A CA 1
ATOM 1367 C C . ARG A 1 171 ? -5.715 -9.180 -35.781 1.00 81.25 171 ARG A C 1
ATOM 1369 O O . ARG A 1 171 ? -6.520 -8.585 -36.496 1.00 81.25 171 ARG A O 1
ATOM 1376 N N . PRO A 1 172 ? -6.082 -10.192 -34.977 1.00 72.69 172 PRO A N 1
ATOM 1377 C CA . PRO A 1 172 ? -7.458 -10.687 -34.907 1.00 72.69 172 PRO A CA 1
ATOM 1378 C C . PRO A 1 172 ? -8.445 -9.619 -34.404 1.00 72.69 172 PRO A C 1
ATOM 1380 O O . PRO A 1 172 ? -9.648 -9.764 -34.574 1.00 72.69 172 PRO A O 1
ATOM 1383 N N . GLU A 1 173 ? -7.939 -8.521 -33.834 1.00 72.75 173 GLU A N 1
ATOM 1384 C CA . GLU A 1 173 ? -8.700 -7.336 -33.428 1.00 72.75 173 GLU A CA 1
ATOM 1385 C C . GLU A 1 173 ? -9.504 -6.716 -34.588 1.00 72.75 173 GLU A C 1
ATOM 1387 O O . GLU A 1 173 ? -10.603 -6.217 -34.364 1.00 72.75 173 GLU A O 1
ATOM 1392 N N . TRP A 1 174 ? -9.010 -6.805 -35.831 1.00 70.38 174 TRP A N 1
ATOM 1393 C CA . TRP A 1 174 ? -9.707 -6.303 -37.027 1.00 70.38 174 TRP A CA 1
ATOM 1394 C C . TRP A 1 174 ? -10.794 -7.251 -37.550 1.00 70.38 174 TRP A C 1
ATOM 1396 O O . TRP A 1 174 ? -11.596 -6.853 -38.390 1.00 70.38 174 TRP A O 1
ATOM 1406 N N . ALA A 1 175 ? -10.837 -8.492 -37.058 1.00 72.44 175 ALA A N 1
ATOM 1407 C CA . ALA A 1 175 ? -11.866 -9.469 -37.407 1.00 72.44 175 ALA A CA 1
ATOM 1408 C C . ALA A 1 175 ? -13.111 -9.375 -36.501 1.00 72.44 175 ALA A C 1
ATOM 1410 O O . ALA A 1 175 ? -14.059 -10.134 -36.696 1.00 72.44 175 ALA A O 1
ATOM 1411 N N . PHE A 1 176 ? -13.127 -8.463 -35.518 1.00 69.56 176 PHE A N 1
ATOM 1412 C CA . PHE A 1 176 ? -14.282 -8.276 -34.641 1.00 69.56 176 PHE A CA 1
ATOM 1413 C C . PHE A 1 176 ? -15.472 -7.704 -35.409 1.00 69.56 176 PHE A C 1
ATOM 1415 O O . PHE A 1 176 ? -15.431 -6.590 -35.931 1.00 69.56 176 PHE A O 1
ATOM 1422 N N . ASN A 1 177 ? -16.568 -8.457 -35.416 1.00 79.06 177 ASN A N 1
ATOM 1423 C CA . ASN A 1 177 ? -17.835 -7.999 -35.960 1.00 79.06 177 ASN A CA 1
ATOM 1424 C C . ASN A 1 177 ? -18.429 -6.903 -35.053 1.00 79.06 177 ASN A C 1
ATOM 1426 O O . ASN A 1 177 ? -18.353 -6.984 -33.821 1.00 79.06 177 ASN A O 1
ATOM 1430 N N . GLU A 1 178 ? -19.058 -5.881 -35.638 1.00 79.75 178 GLU A N 1
ATOM 1431 C CA . GLU A 1 178 ? -19.614 -4.746 -34.894 1.00 79.75 178 GLU A CA 1
ATOM 1432 C C . GLU A 1 178 ? -20.614 -5.210 -33.817 1.00 79.75 178 GLU A C 1
ATOM 1434 O O . GLU A 1 178 ? -20.597 -4.700 -32.693 1.00 79.75 178 GLU A O 1
ATOM 1439 N N . GLY A 1 179 ? -21.394 -6.263 -34.096 1.00 84.25 179 GLY A N 1
ATOM 1440 C CA . GLY A 1 179 ? -22.314 -6.881 -33.134 1.00 84.25 179 GLY A CA 1
ATOM 1441 C C . GLY A 1 179 ? -21.631 -7.517 -31.913 1.00 84.25 179 GLY A C 1
ATOM 1442 O O . GLY A 1 179 ? -22.105 -7.355 -30.786 1.00 84.25 179 GLY A O 1
ATOM 1443 N N . GLU A 1 180 ? -20.485 -8.177 -32.099 1.00 82.62 180 GLU A N 1
ATOM 1444 C CA . GLU A 1 180 ? -19.704 -8.760 -30.999 1.00 82.62 180 GLU A CA 1
ATOM 1445 C C . GLU A 1 180 ? -19.061 -7.666 -30.145 1.00 82.62 180 GLU A C 1
ATOM 1447 O O . GLU A 1 180 ? -19.065 -7.752 -28.914 1.00 82.62 180 GLU A O 1
ATOM 1452 N N . SER A 1 181 ? -18.605 -6.580 -30.780 1.00 81.19 181 SER A N 1
ATOM 1453 C CA . SER A 1 181 ? -18.070 -5.417 -30.068 1.00 81.19 181 SER A CA 1
ATOM 1454 C C . SER A 1 181 ? -19.123 -4.783 -29.150 1.00 81.19 181 SER A C 1
ATOM 1456 O O . SER A 1 181 ? -18.831 -4.440 -28.003 1.00 81.19 181 SER A O 1
ATOM 1458 N N . GLN A 1 182 ? -20.374 -4.687 -29.613 1.00 86.88 182 GLN A N 1
ATOM 1459 C CA . GLN A 1 182 ? -21.488 -4.159 -28.828 1.00 86.88 182 GLN A CA 1
ATOM 1460 C C . GLN A 1 182 ? -21.866 -5.110 -27.685 1.00 86.88 182 GLN A C 1
ATOM 1462 O O . GLN A 1 182 ? -22.132 -4.657 -26.570 1.00 86.88 182 GLN A O 1
ATOM 1467 N N . ALA A 1 183 ? -21.834 -6.426 -27.914 1.00 88.69 183 ALA A N 1
ATOM 1468 C CA . ALA A 1 183 ? -22.078 -7.419 -26.870 1.00 88.69 183 ALA A CA 1
ATOM 1469 C C . ALA A 1 183 ? -21.005 -7.375 -25.765 1.00 88.69 183 ALA A C 1
ATOM 1471 O O . ALA A 1 183 ? -21.342 -7.384 -24.578 1.00 88.69 183 ALA A O 1
ATOM 1472 N N . VAL A 1 184 ? -19.724 -7.262 -26.131 1.00 87.56 184 VAL A N 1
ATOM 1473 C CA . VAL A 1 184 ? -18.613 -7.125 -25.174 1.00 87.56 184 VAL A CA 1
ATOM 1474 C C . VAL A 1 184 ? -18.706 -5.802 -24.415 1.00 87.56 184 VAL A C 1
ATOM 1476 O O . VAL A 1 184 ? -18.604 -5.807 -23.190 1.00 87.56 184 VAL A O 1
ATOM 1479 N N . LYS A 1 185 ? -18.991 -4.684 -25.097 1.00 90.06 185 LYS A N 1
ATOM 1480 C CA . LYS A 1 185 ? -19.222 -3.383 -24.442 1.00 90.06 185 LYS A CA 1
ATOM 1481 C C . LYS A 1 185 ? -20.340 -3.466 -23.405 1.00 90.06 185 LYS A C 1
ATOM 1483 O O . LYS A 1 185 ? -20.157 -3.008 -22.282 1.00 90.06 185 LYS A O 1
ATOM 1488 N N . ARG A 1 186 ? -21.468 -4.103 -23.734 1.00 91.12 186 ARG A N 1
ATOM 1489 C CA . ARG A 1 186 ? -22.579 -4.306 -22.787 1.00 91.12 186 ARG A CA 1
ATOM 1490 C C . ARG A 1 186 ? -22.165 -5.150 -21.581 1.00 91.12 186 ARG A C 1
ATOM 1492 O O . ARG A 1 186 ? -22.488 -4.786 -20.455 1.00 91.12 186 ARG A O 1
ATOM 1499 N N . ARG A 1 187 ? -21.409 -6.235 -21.789 1.00 93.44 187 ARG A N 1
ATOM 1500 C CA . ARG A 1 187 ? -20.871 -7.050 -20.683 1.00 93.44 187 ARG A CA 1
ATOM 1501 C C . ARG A 1 187 ? -19.929 -6.247 -19.790 1.00 93.44 187 ARG A C 1
ATOM 1503 O O . ARG A 1 187 ? -20.044 -6.336 -18.575 1.00 93.44 187 ARG A O 1
ATOM 1510 N N . LEU A 1 188 ? -19.047 -5.437 -20.375 1.00 93.38 188 LEU A N 1
ATOM 1511 C CA . LEU A 1 188 ? -18.150 -4.566 -19.616 1.00 93.38 188 LEU A CA 1
ATOM 1512 C C . LEU A 1 188 ? -18.931 -3.550 -18.783 1.00 93.38 188 LEU A C 1
ATOM 1514 O O . LEU A 1 188 ? -18.638 -3.394 -17.602 1.00 93.38 188 LEU A O 1
ATOM 1518 N N . VAL A 1 189 ? -19.964 -2.921 -19.350 1.00 96.44 189 VAL A N 1
ATOM 1519 C CA . VAL A 1 189 ? -20.835 -2.006 -18.598 1.00 96.44 189 VAL A CA 1
ATOM 1520 C C . VAL A 1 189 ? -21.496 -2.730 -17.420 1.00 96.44 189 VAL A C 1
ATOM 1522 O O . VAL A 1 189 ? -21.429 -2.237 -16.295 1.00 96.44 189 VAL A O 1
ATOM 1525 N N . ASN A 1 190 ? -22.041 -3.930 -17.627 1.00 96.56 190 ASN A N 1
ATOM 1526 C CA . ASN A 1 190 ? -22.641 -4.710 -16.539 1.00 96.56 190 ASN A CA 1
ATOM 1527 C C . ASN A 1 190 ? -21.620 -5.046 -15.439 1.00 96.56 190 ASN A C 1
ATOM 1529 O O . ASN A 1 190 ? -21.888 -4.802 -14.265 1.00 96.56 190 ASN A O 1
ATOM 1533 N N . LEU A 1 191 ? -20.418 -5.500 -15.807 1.00 96.44 191 LEU A N 1
ATOM 1534 C CA . LEU A 1 191 ? -19.344 -5.787 -14.850 1.00 96.44 191 LEU A CA 1
ATOM 1535 C C . LEU A 1 191 ? -18.889 -4.533 -14.090 1.00 96.44 191 LEU A C 1
ATOM 1537 O O . LEU A 1 191 ? -18.583 -4.603 -12.901 1.00 96.44 191 LEU A O 1
ATOM 1541 N N . THR A 1 192 ? -18.863 -3.364 -14.739 1.00 96.12 192 THR A N 1
ATOM 1542 C CA . THR A 1 192 ? -18.544 -2.108 -14.042 1.00 96.12 192 THR A CA 1
ATOM 1543 C C . THR A 1 192 ? -19.617 -1.729 -13.024 1.00 96.12 192 THR A C 1
ATOM 1545 O O . THR A 1 192 ? -19.272 -1.300 -11.923 1.00 96.12 192 THR A O 1
ATOM 1548 N N . GLN A 1 193 ? -20.898 -1.950 -13.333 1.00 96.25 193 GLN A N 1
ATOM 1549 C CA . GLN A 1 193 ? -21.990 -1.729 -12.382 1.00 96.25 193 GLN A CA 1
ATOM 1550 C C . GLN A 1 193 ? -21.925 -2.714 -11.211 1.00 96.25 193 GLN A C 1
ATOM 1552 O O . GLN A 1 193 ? -22.089 -2.311 -10.061 1.00 96.25 193 GLN A O 1
ATOM 1557 N N . GLU A 1 194 ? -21.647 -3.993 -11.474 1.00 96.12 194 GLU A N 1
ATOM 1558 C CA . GLU A 1 194 ? -21.450 -4.998 -10.424 1.00 96.12 194 GLU A CA 1
ATOM 1559 C C . GLU A 1 194 ? -20.286 -4.623 -9.512 1.00 96.12 194 GLU A C 1
ATOM 1561 O O . GLU A 1 194 ? -20.437 -4.621 -8.292 1.00 96.12 194 GLU A O 1
ATOM 1566 N N . ARG A 1 195 ? -19.157 -4.197 -10.084 1.00 95.06 195 ARG A N 1
ATOM 1567 C CA . ARG A 1 195 ? -18.009 -3.719 -9.310 1.00 95.06 195 ARG A CA 1
ATOM 1568 C C . ARG A 1 195 ? -18.366 -2.524 -8.428 1.00 95.06 195 ARG A C 1
ATOM 1570 O O . ARG A 1 195 ? -17.957 -2.481 -7.272 1.00 95.06 195 ARG A O 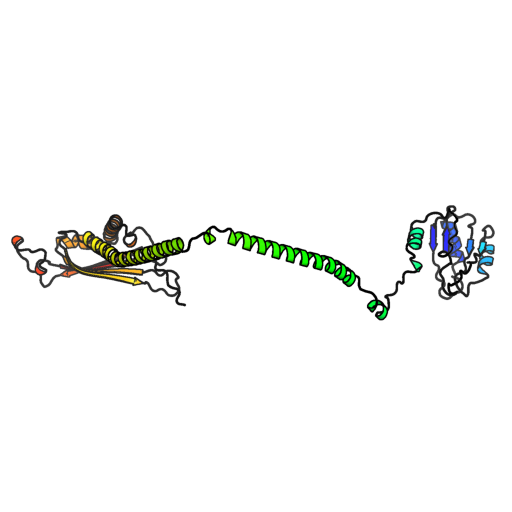1
ATOM 1577 N N . GLN A 1 196 ? -19.140 -1.567 -8.939 1.00 94.56 196 GLN A N 1
ATOM 1578 C CA . GLN A 1 196 ? -19.605 -0.426 -8.144 1.00 94.56 196 GLN A CA 1
ATOM 1579 C C . GLN A 1 196 ? -20.521 -0.860 -6.995 1.00 94.56 196 GLN A C 1
ATOM 1581 O O . GLN A 1 196 ? -20.351 -0.381 -5.876 1.00 94.56 196 GLN A O 1
ATOM 1586 N N . ARG A 1 197 ? -21.446 -1.799 -7.236 1.00 94.25 197 ARG A N 1
ATOM 1587 C CA . ARG A 1 197 ? -22.303 -2.361 -6.180 1.00 94.25 197 ARG A CA 1
ATOM 1588 C C . ARG A 1 197 ? -21.488 -3.098 -5.125 1.00 94.25 197 ARG A C 1
ATOM 1590 O O . ARG A 1 197 ? -21.731 -2.907 -3.940 1.00 94.25 197 ARG A O 1
ATOM 1597 N N . LEU A 1 198 ? -20.512 -3.904 -5.536 1.00 93.75 198 LEU A N 1
ATOM 1598 C CA . LEU A 1 198 ? -19.621 -4.601 -4.610 1.00 93.75 198 LEU A CA 1
ATOM 1599 C C . LEU A 1 198 ? -18.827 -3.612 -3.762 1.00 93.75 198 LEU A C 1
ATOM 1601 O O . LEU A 1 198 ? -18.795 -3.758 -2.548 1.00 93.75 198 LEU A O 1
ATOM 1605 N N . ASN A 1 199 ? -18.262 -2.568 -4.369 1.00 93.25 199 ASN A N 1
ATOM 1606 C CA . ASN A 1 199 ? -17.556 -1.521 -3.630 1.00 93.25 199 ASN A CA 1
ATOM 1607 C C . ASN A 1 199 ? -18.474 -0.803 -2.632 1.00 93.25 199 ASN A C 1
ATOM 1609 O O . ASN A 1 199 ? -18.063 -0.516 -1.512 1.00 93.25 199 ASN A O 1
ATOM 1613 N N . HIS A 1 200 ? -19.721 -0.534 -3.022 1.00 90.25 200 HIS A N 1
ATOM 1614 C CA . HIS A 1 200 ? -20.715 0.089 -2.156 1.00 90.25 200 HIS A CA 1
ATOM 1615 C C . HIS A 1 200 ? -21.045 -0.778 -0.934 1.00 90.25 200 HIS A C 1
ATOM 1617 O O . HIS A 1 200 ? -21.019 -0.286 0.194 1.00 90.25 200 HIS A O 1
ATOM 1623 N N . TRP A 1 201 ? -21.298 -2.072 -1.149 1.00 90.19 201 TRP A N 1
ATOM 1624 C CA . TRP A 1 201 ? -21.531 -3.019 -0.060 1.00 90.19 201 TRP A CA 1
ATOM 1625 C C . TRP A 1 201 ? -20.299 -3.209 0.808 1.00 90.19 201 TRP A C 1
ATOM 1627 O O . TRP A 1 201 ? -20.425 -3.240 2.026 1.00 90.19 201 TRP A O 1
ATOM 1637 N N . ASN A 1 202 ? -19.116 -3.283 0.201 1.00 90.62 202 ASN A N 1
ATOM 1638 C CA . ASN A 1 202 ? -17.874 -3.413 0.942 1.00 90.62 202 ASN A CA 1
ATOM 1639 C C . ASN A 1 202 ? -17.676 -2.217 1.877 1.00 90.62 202 ASN A C 1
ATOM 1641 O O . ASN A 1 202 ? -17.434 -2.422 3.055 1.00 90.62 202 ASN A O 1
ATOM 1645 N N . ASN A 1 203 ? -17.908 -0.991 1.400 1.00 86.75 203 ASN A N 1
ATOM 1646 C CA . ASN A 1 203 ? -17.817 0.211 2.230 1.00 86.75 203 ASN A CA 1
ATOM 1647 C C . ASN A 1 203 ? -18.816 0.187 3.407 1.00 86.75 203 ASN A C 1
ATOM 1649 O O . ASN A 1 203 ? -18.446 0.423 4.551 1.00 86.75 203 ASN A O 1
ATOM 1653 N N . MET A 1 204 ? -20.081 -0.182 3.161 1.00 83.88 204 MET A N 1
ATOM 1654 C CA . MET A 1 204 ? -21.074 -0.301 4.241 1.00 83.88 204 MET A CA 1
ATOM 1655 C C . MET A 1 204 ? -20.754 -1.402 5.258 1.00 83.88 204 MET A C 1
ATOM 1657 O O . MET A 1 204 ? -21.071 -1.272 6.442 1.00 83.88 204 MET A O 1
ATOM 1661 N N . LEU A 1 205 ? -20.200 -2.521 4.793 1.00 82.25 205 LEU A N 1
ATOM 1662 C CA . LEU A 1 205 ? -19.853 -3.656 5.643 1.00 82.25 205 LEU A CA 1
ATOM 1663 C C . LEU A 1 205 ? -18.530 -3.439 6.375 1.00 82.25 205 LEU A C 1
ATOM 1665 O O . LEU A 1 205 ? -18.353 -3.992 7.456 1.00 82.25 205 LEU A O 1
ATOM 1669 N N . GLU A 1 206 ? -17.628 -2.630 5.830 1.00 80.56 206 GLU A N 1
ATOM 1670 C CA . GLU A 1 206 ? -16.342 -2.303 6.433 1.00 80.56 206 GLU A CA 1
ATOM 1671 C C . GLU A 1 206 ? -16.521 -1.567 7.767 1.00 80.56 206 GLU A C 1
ATOM 1673 O O . GLU A 1 206 ? -15.916 -1.946 8.769 1.00 80.56 206 GLU A O 1
ATOM 1678 N N . ASP A 1 207 ? -17.412 -0.577 7.833 1.00 71.81 207 ASP A N 1
ATOM 1679 C CA . ASP A 1 207 ? -17.684 0.127 9.093 1.00 71.81 207 ASP A CA 1
ATOM 1680 C C . ASP A 1 207 ? -18.355 -0.786 10.128 1.00 71.81 207 ASP A C 1
ATOM 1682 O O . ASP A 1 207 ? -18.028 -0.749 11.318 1.00 71.81 207 ASP A O 1
ATOM 1686 N N . ARG A 1 208 ? -19.250 -1.676 9.678 1.00 76.50 208 ARG A N 1
ATOM 1687 C CA . ARG A 1 208 ? -19.915 -2.655 10.553 1.00 76.50 208 ARG A CA 1
ATOM 1688 C C . ARG A 1 208 ? -18.948 -3.712 11.076 1.00 76.50 208 ARG A C 1
ATOM 1690 O O . ARG A 1 208 ? -19.029 -4.077 12.247 1.00 76.50 208 ARG A O 1
ATOM 1697 N N . SER A 1 209 ? -18.028 -4.193 10.244 1.00 78.69 209 SER A N 1
ATOM 1698 C CA . SER A 1 209 ? -17.022 -5.172 10.660 1.00 78.69 209 SER A CA 1
ATOM 1699 C C . SER A 1 209 ? -16.011 -4.551 11.629 1.00 78.69 209 SER A C 1
ATOM 1701 O O . SER A 1 209 ? -15.654 -5.180 12.625 1.00 78.69 209 SER A O 1
ATOM 1703 N N . LYS A 1 210 ? -15.637 -3.278 11.438 1.00 75.56 210 LYS A N 1
ATOM 1704 C CA . LYS A 1 210 ? -14.842 -2.513 12.414 1.00 75.56 210 LYS A CA 1
ATOM 1705 C C . LYS A 1 210 ? -15.569 -2.379 13.755 1.00 75.56 210 LYS A C 1
ATOM 1707 O O . LYS A 1 210 ? -14.970 -2.660 14.798 1.00 75.56 210 LYS A O 1
ATOM 1712 N N . ALA A 1 211 ? -16.854 -2.018 13.740 1.00 80.38 211 ALA A N 1
ATOM 1713 C CA . ALA A 1 211 ? -17.668 -1.918 14.952 1.00 80.38 211 ALA A CA 1
ATOM 1714 C C . ALA A 1 211 ? -17.782 -3.265 15.688 1.00 80.38 211 ALA A C 1
ATOM 1716 O O . ALA A 1 211 ? -17.613 -3.307 16.906 1.00 80.38 211 ALA A O 1
ATOM 1717 N N . TRP A 1 212 ? -17.963 -4.369 14.954 1.00 84.88 212 TRP A N 1
ATOM 1718 C CA . TRP A 1 212 ? -18.009 -5.722 15.518 1.00 84.88 212 TRP A CA 1
ATOM 1719 C C . TRP A 1 212 ? -16.758 -6.056 16.335 1.00 84.88 212 TRP A C 1
ATOM 1721 O O . TRP A 1 212 ? -16.873 -6.518 17.465 1.00 84.88 212 TRP A O 1
ATOM 1731 N N . THR A 1 213 ? -15.560 -5.759 15.818 1.00 86.00 213 THR A N 1
ATOM 1732 C CA . THR A 1 213 ? -14.316 -6.032 16.566 1.00 86.00 213 THR A CA 1
ATOM 1733 C C . THR A 1 213 ? -14.218 -5.244 17.874 1.00 86.00 213 THR A C 1
ATOM 1735 O O . THR A 1 213 ? -13.723 -5.767 18.869 1.00 86.00 213 THR A O 1
ATOM 1738 N N . SER A 1 214 ? -14.743 -4.013 17.902 1.00 83.62 214 SER A N 1
ATOM 1739 C CA . SER A 1 214 ? -14.785 -3.199 19.123 1.00 83.62 214 SER A CA 1
ATOM 1740 C C . SER A 1 214 ? -15.811 -3.731 20.129 1.00 83.62 214 SER A C 1
ATOM 1742 O O . SER A 1 214 ? -15.545 -3.734 21.330 1.00 83.62 214 SER A O 1
ATOM 1744 N N . MET A 1 215 ? -16.960 -4.216 19.646 1.00 85.00 215 MET A N 1
ATOM 1745 C CA . MET A 1 215 ? -17.988 -4.842 20.482 1.00 85.00 215 MET A CA 1
ATOM 1746 C C . MET A 1 215 ? -17.520 -6.171 21.076 1.00 85.00 215 MET A C 1
ATOM 1748 O O . MET A 1 215 ? -17.690 -6.380 22.274 1.00 85.00 215 MET A O 1
ATOM 1752 N N . GLU A 1 216 ? -16.886 -7.035 20.278 1.00 87.62 216 GLU A N 1
ATOM 1753 C CA . GLU A 1 216 ? -16.299 -8.289 20.767 1.00 87.62 216 GLU A CA 1
ATOM 1754 C C . GLU A 1 216 ? -15.218 -8.002 21.817 1.00 87.62 216 GLU A C 1
ATOM 1756 O O . GLU A 1 216 ? -15.178 -8.653 22.858 1.00 87.62 216 GLU A O 1
ATOM 1761 N N . GLY A 1 217 ? -14.397 -6.967 21.597 1.00 87.19 217 GLY A N 1
ATOM 1762 C CA . GLY A 1 217 ? -13.425 -6.502 22.585 1.00 87.19 217 GLY A CA 1
ATOM 1763 C C . GLY A 1 217 ? -14.064 -6.162 23.934 1.00 87.19 217 GLY A C 1
ATOM 1764 O O . GLY A 1 217 ? -13.599 -6.629 24.971 1.00 87.19 217 GLY A O 1
ATOM 1765 N N . LEU A 1 218 ? -15.165 -5.405 23.931 1.00 88.31 218 LEU A N 1
ATOM 1766 C CA . LEU A 1 218 ? -15.890 -5.066 25.158 1.00 88.31 218 LEU A CA 1
ATOM 1767 C C . LEU A 1 218 ? -16.547 -6.294 25.806 1.00 88.31 218 LEU A C 1
ATOM 1769 O O . LEU A 1 218 ? -16.442 -6.461 27.020 1.00 88.31 218 LEU A O 1
ATOM 1773 N N . ALA A 1 219 ? -17.186 -7.162 25.019 1.00 88.56 219 ALA A N 1
ATOM 1774 C CA . ALA A 1 219 ? -17.862 -8.357 25.524 1.00 88.56 219 ALA A CA 1
ATOM 1775 C C . ALA A 1 219 ? -16.892 -9.342 26.199 1.00 88.56 219 ALA A C 1
ATOM 1777 O O . ALA A 1 219 ? -17.258 -10.025 27.155 1.00 88.56 219 ALA A O 1
ATOM 1778 N N . ARG A 1 220 ? -15.641 -9.399 25.726 1.00 87.94 220 ARG A N 1
ATOM 1779 C CA . ARG A 1 220 ? -14.580 -10.225 26.318 1.00 87.94 220 ARG A CA 1
ATOM 1780 C C . ARG A 1 220 ? -13.936 -9.593 27.542 1.00 87.94 220 ARG A C 1
ATOM 1782 O O . ARG A 1 220 ? -13.592 -10.316 28.470 1.00 87.94 220 ARG A O 1
ATOM 1789 N N . LEU A 1 221 ? -13.791 -8.267 27.557 1.00 88.56 221 LEU A N 1
ATOM 1790 C CA . LEU A 1 221 ? -13.294 -7.546 28.731 1.00 88.56 221 LEU A CA 1
ATOM 1791 C C . LEU A 1 221 ? -14.267 -7.639 29.909 1.00 88.56 221 LEU A C 1
ATOM 1793 O O . LEU A 1 221 ? -13.822 -7.711 31.049 1.00 88.56 221 LEU A O 1
ATOM 1797 N N . PHE A 1 222 ? -15.575 -7.676 29.651 1.00 89.81 222 PHE A N 1
ATOM 1798 C CA . PHE A 1 222 ? -16.608 -7.768 30.683 1.00 89.81 222 PHE A CA 1
ATOM 1799 C C . PHE A 1 222 ? -17.559 -8.931 30.388 1.00 89.81 222 PHE A C 1
ATOM 1801 O O . PHE A 1 222 ? -18.624 -8.725 29.800 1.00 89.81 222 PHE A O 1
ATOM 1808 N N . PRO A 1 223 ? -17.200 -10.164 30.788 1.00 85.44 223 PRO A N 1
ATOM 1809 C CA . PRO A 1 223 ? -18.051 -11.319 30.551 1.00 85.44 223 PRO A CA 1
ATOM 1810 C C . PRO A 1 223 ? -19.382 -11.195 31.304 1.00 85.44 223 PRO A C 1
ATOM 1812 O O . PRO A 1 223 ? -19.515 -10.457 32.289 1.00 85.44 223 PRO A O 1
ATOM 1815 N N . THR A 1 224 ? -20.387 -11.947 30.851 1.00 82.31 224 THR A N 1
ATOM 1816 C CA . THR A 1 224 ? -21.706 -11.990 31.497 1.00 82.31 224 THR A CA 1
ATOM 1817 C C . THR A 1 224 ? -21.567 -12.374 32.968 1.00 82.31 224 THR A C 1
ATOM 1819 O O . THR A 1 224 ? -20.891 -13.356 33.273 1.00 82.31 224 THR A O 1
ATOM 1822 N N . LYS A 1 225 ? -22.245 -11.643 33.863 1.00 81.06 225 LYS A N 1
ATOM 1823 C CA . LYS A 1 225 ? -22.191 -11.834 35.326 1.00 81.06 225 LYS A CA 1
ATOM 1824 C C . LYS A 1 225 ? -20.824 -11.552 35.968 1.00 81.06 225 LYS A C 1
ATOM 1826 O O . LYS A 1 225 ? -20.552 -12.034 37.058 1.00 81.06 225 LYS A O 1
ATOM 1831 N N . SER A 1 226 ? -19.992 -10.715 35.349 1.00 81.38 226 SER A N 1
ATOM 1832 C CA . SER A 1 226 ? -18.728 -10.233 35.937 1.00 81.38 226 SER A CA 1
ATOM 1833 C C . SER A 1 226 ? -18.899 -9.290 37.140 1.00 81.38 226 SER A C 1
ATOM 1835 O O . SER A 1 226 ? -17.908 -8.803 37.673 1.00 81.38 226 SER A O 1
ATOM 1837 N N . GLY A 1 227 ? -20.135 -8.997 37.564 1.00 85.12 227 GLY A N 1
ATOM 1838 C CA . GLY A 1 227 ? -20.416 -8.033 38.633 1.00 85.12 227 GLY A CA 1
ATOM 1839 C C . GLY A 1 227 ? -20.189 -6.576 38.215 1.00 85.12 227 GLY A C 1
ATOM 1840 O O . GLY A 1 227 ? -20.110 -5.703 39.077 1.00 85.12 227 GLY A O 1
ATOM 1841 N N . VAL A 1 228 ? -20.092 -6.314 36.908 1.00 88.19 228 VAL A N 1
ATOM 1842 C CA . VAL A 1 228 ? -19.856 -4.994 36.320 1.00 88.19 228 VAL A CA 1
ATOM 1843 C C . VAL A 1 228 ? -21.042 -4.575 35.452 1.00 88.19 228 VAL A C 1
ATOM 1845 O O . VAL A 1 228 ? -21.504 -5.350 34.616 1.00 88.19 228 VAL A O 1
ATOM 1848 N N . LEU A 1 229 ? -21.498 -3.334 35.617 1.00 89.12 229 LEU A N 1
ATOM 1849 C CA . LEU A 1 229 ? -22.483 -2.677 34.760 1.00 89.12 229 LEU A CA 1
ATOM 1850 C C . LEU A 1 229 ? -21.797 -1.564 33.964 1.00 89.12 229 LEU A C 1
ATOM 1852 O O . LEU A 1 229 ? -21.246 -0.632 34.543 1.00 89.12 229 LEU A O 1
ATOM 1856 N N . ILE A 1 230 ? -21.826 -1.635 32.634 1.00 90.19 230 ILE A N 1
ATOM 1857 C CA . ILE A 1 230 ? -21.190 -0.631 31.769 1.00 90.19 230 ILE A CA 1
ATOM 1858 C C . ILE A 1 230 ? -22.214 0.441 31.402 1.00 90.19 230 ILE A C 1
ATOM 1860 O O . ILE A 1 230 ? -23.279 0.127 30.877 1.00 90.19 230 ILE A O 1
ATOM 1864 N N . LYS A 1 231 ? -21.868 1.711 31.627 1.00 89.44 231 LYS A N 1
ATOM 1865 C CA . LYS A 1 231 ? -22.720 2.866 31.312 1.00 89.44 231 LYS A CA 1
ATOM 1866 C C . LYS A 1 231 ? -22.351 3.519 29.988 1.00 89.44 231 LYS A C 1
ATOM 1868 O O . LYS A 1 231 ? -23.224 3.891 29.210 1.00 89.44 231 LYS A O 1
ATOM 1873 N N . SER A 1 232 ? -21.056 3.671 29.722 1.00 90.44 232 SER A N 1
ATOM 1874 C CA . SER A 1 232 ? -20.581 4.284 28.483 1.00 90.44 232 SER A CA 1
ATOM 1875 C C . SER A 1 232 ? -19.257 3.684 28.033 1.00 90.44 232 SER A C 1
ATOM 1877 O O . SER A 1 232 ? -18.331 3.561 28.834 1.00 90.44 232 SER A O 1
ATOM 1879 N N . LEU A 1 233 ? -19.139 3.428 26.732 1.00 89.94 233 LEU A N 1
ATOM 1880 C CA . LEU A 1 233 ? -17.878 3.152 26.050 1.00 89.94 233 LEU A CA 1
ATOM 1881 C C . LEU A 1 233 ? -17.617 4.281 25.051 1.00 89.94 233 LEU A C 1
ATOM 1883 O O . LEU A 1 233 ? -18.445 4.535 24.178 1.00 89.94 233 LEU A O 1
ATOM 1887 N N . ASN A 1 234 ? -16.447 4.907 25.136 1.00 90.81 234 ASN A N 1
ATOM 1888 C CA . ASN A 1 234 ? -15.936 5.789 24.096 1.00 90.81 234 ASN A CA 1
ATOM 1889 C C . ASN A 1 234 ? -14.619 5.224 23.555 1.00 90.81 234 ASN A C 1
ATOM 1891 O O . ASN A 1 234 ? -13.690 4.990 24.323 1.00 90.81 234 ASN A O 1
ATOM 1895 N N . HIS A 1 235 ? -14.546 4.997 22.244 1.00 89.25 235 HIS A N 1
ATOM 1896 C CA . HIS A 1 235 ? -13.346 4.524 21.560 1.00 89.25 235 HIS A CA 1
ATOM 1897 C C . HIS A 1 235 ? -12.906 5.586 20.557 1.00 89.25 235 HIS A C 1
ATOM 1899 O O . HIS A 1 235 ? -13.619 5.874 19.595 1.00 89.25 235 HIS A O 1
ATOM 1905 N N . THR A 1 236 ? -11.733 6.172 20.786 1.00 88.81 236 THR A N 1
ATOM 1906 C CA . THR A 1 236 ? -11.177 7.208 19.915 1.00 88.81 236 THR A CA 1
ATOM 1907 C C . THR A 1 236 ? -9.828 6.781 19.360 1.00 88.81 236 THR A C 1
ATOM 1909 O O . THR A 1 236 ? -9.048 6.098 20.021 1.00 88.81 236 THR A O 1
ATOM 1912 N N . ILE A 1 237 ? -9.565 7.173 18.115 1.00 88.56 237 ILE A N 1
ATOM 1913 C CA . ILE A 1 237 ? -8.308 6.903 17.421 1.00 88.56 237 ILE A CA 1
ATOM 1914 C C . ILE A 1 237 ? -7.756 8.247 16.966 1.00 88.56 237 ILE A C 1
ATOM 1916 O O . ILE A 1 237 ? -8.454 9.003 16.289 1.00 88.56 237 ILE A O 1
ATOM 1920 N N . ARG A 1 238 ? -6.521 8.563 17.355 1.00 88.75 238 ARG A N 1
ATOM 1921 C CA . ARG A 1 238 ? -5.863 9.829 17.012 1.00 88.75 238 ARG A CA 1
ATOM 1922 C C . ARG A 1 238 ? -4.494 9.559 16.395 1.00 88.75 238 ARG A C 1
ATOM 1924 O O . ARG A 1 238 ? -3.766 8.725 16.930 1.00 88.75 238 ARG A O 1
ATOM 1931 N N . PRO A 1 239 ? -4.121 10.229 15.293 1.00 85.44 239 PRO A N 1
ATOM 1932 C CA . PRO A 1 239 ? -2.767 10.130 14.767 1.00 85.44 239 PR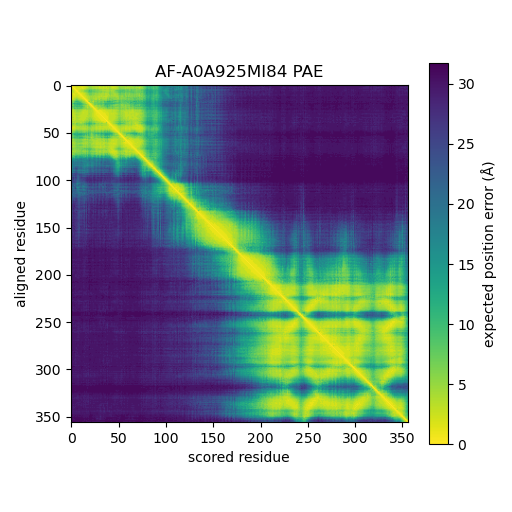O A CA 1
ATOM 1933 C C . PRO A 1 239 ? -1.782 10.767 15.752 1.00 85.44 239 PRO A C 1
ATOM 1935 O O . PRO A 1 239 ? -2.054 11.825 16.320 1.00 85.44 239 PRO A O 1
ATOM 1938 N N . ASP A 1 240 ? -0.637 10.124 15.945 1.00 79.94 240 ASP A N 1
ATOM 1939 C CA . ASP A 1 240 ? 0.459 10.639 16.759 1.00 79.94 240 ASP A CA 1
ATOM 1940 C C . ASP A 1 240 ? 1.288 11.583 15.881 1.00 79.94 240 ASP A C 1
ATOM 1942 O O . ASP A 1 240 ? 2.212 11.172 15.179 1.00 79.94 240 ASP A O 1
ATOM 1946 N N . SER A 1 241 ? 0.860 12.845 15.787 1.00 64.75 241 SER A N 1
ATOM 1947 C CA . SER A 1 241 ? 1.406 13.804 14.826 1.00 64.75 241 SER A CA 1
ATOM 1948 C C . SER A 1 241 ? 2.842 14.210 15.182 1.00 64.75 241 SER A C 1
ATOM 1950 O O . SER A 1 241 ? 3.059 15.180 15.908 1.00 64.75 241 SER A O 1
ATOM 1952 N N . ALA A 1 242 ? 3.824 13.500 14.627 1.00 62.16 242 ALA A N 1
ATOM 1953 C CA . ALA A 1 242 ? 5.219 13.926 14.586 1.00 62.16 242 ALA A CA 1
ATOM 1954 C C . ALA A 1 242 ? 5.528 14.555 13.209 1.00 62.16 242 ALA A C 1
ATOM 1956 O O . ALA A 1 242 ? 5.360 13.887 12.182 1.00 62.16 242 ALA A O 1
ATOM 1957 N N . PRO A 1 243 ? 5.964 15.828 13.134 1.00 59.84 243 PRO A N 1
ATOM 1958 C CA . PRO A 1 243 ? 6.302 16.452 11.858 1.00 59.84 243 PRO A CA 1
ATOM 1959 C C . PRO A 1 243 ? 7.522 15.766 11.215 1.00 59.84 243 PRO A C 1
ATOM 1961 O O . PRO A 1 243 ? 8.555 15.598 11.857 1.00 59.84 243 PRO A O 1
ATOM 1964 N N . GLY A 1 244 ? 7.411 15.394 9.932 1.00 65.25 244 GLY A N 1
ATOM 1965 C CA . GLY A 1 244 ? 8.540 14.939 9.103 1.00 65.25 244 GLY A CA 1
ATOM 1966 C C . GLY A 1 244 ? 8.697 13.425 8.887 1.00 65.25 244 GLY A C 1
ATOM 1967 O O . GLY A 1 244 ? 9.660 13.026 8.235 1.00 65.25 244 GLY A O 1
ATOM 1968 N N . GLN A 1 245 ? 7.785 12.576 9.375 1.00 66.56 245 GLN A N 1
ATOM 1969 C CA . GLN A 1 245 ? 7.845 11.122 9.143 1.00 66.56 245 GLN A CA 1
ATOM 1970 C C . GLN A 1 245 ? 6.930 10.677 7.988 1.00 66.56 245 GLN A C 1
ATOM 1972 O O . GLN A 1 245 ? 5.797 11.134 7.865 1.00 66.56 245 GLN A O 1
ATOM 1977 N N . ALA A 1 246 ? 7.423 9.768 7.135 1.00 71.25 246 ALA A N 1
ATOM 1978 C CA . ALA A 1 246 ? 6.655 9.184 6.025 1.00 71.25 246 ALA A CA 1
ATOM 1979 C C . ALA A 1 246 ? 5.553 8.216 6.500 1.00 71.25 246 ALA A C 1
ATOM 1981 O O . ALA A 1 246 ? 4.564 8.000 5.798 1.00 71.25 246 ALA A O 1
ATOM 1982 N N . GLN A 1 247 ? 5.718 7.652 7.697 1.00 76.44 247 GLN A N 1
ATOM 1983 C CA . GLN A 1 247 ? 4.715 6.861 8.398 1.00 76.44 247 GLN A CA 1
ATOM 1984 C 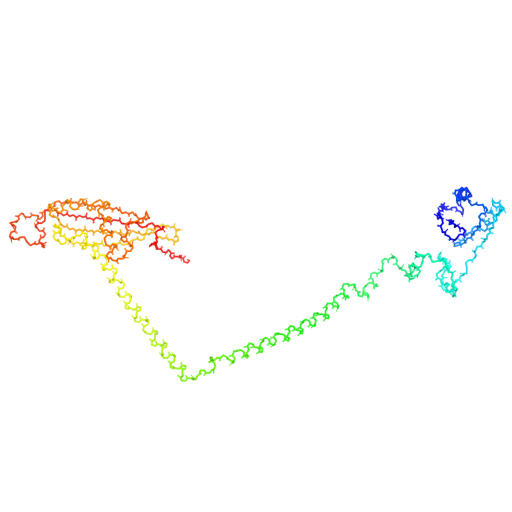C . GLN A 1 247 ? 4.450 7.509 9.752 1.00 76.44 247 GLN A C 1
ATOM 1986 O O . GLN A 1 247 ? 5.382 7.891 10.457 1.00 76.44 247 GLN A O 1
ATOM 1991 N N . VAL A 1 248 ? 3.176 7.656 10.088 1.00 83.38 248 VAL A N 1
ATOM 1992 C CA . VAL A 1 248 ? 2.704 8.285 11.316 1.00 83.38 248 VAL A CA 1
ATOM 1993 C C . VAL A 1 248 ? 2.074 7.203 12.183 1.00 83.38 248 VAL A C 1
ATOM 1995 O O . VAL A 1 248 ? 1.176 6.477 11.747 1.00 83.38 248 VAL A O 1
ATOM 1998 N N . GLY A 1 249 ? 2.574 7.083 13.413 1.00 85.06 249 GLY A N 1
ATOM 1999 C CA . GLY A 1 249 ? 1.963 6.247 14.440 1.00 85.06 249 GLY A CA 1
ATOM 2000 C C . GLY A 1 249 ? 0.570 6.754 14.821 1.00 85.06 249 GLY A C 1
ATOM 2001 O O . GLY A 1 249 ? 0.151 7.846 14.438 1.00 85.06 249 GLY A O 1
ATOM 2002 N N . PHE A 1 250 ? -0.177 5.981 15.595 1.00 89.69 250 PHE A N 1
ATOM 2003 C CA . PHE A 1 250 ? -1.481 6.415 16.096 1.00 89.69 250 PHE A CA 1
ATOM 2004 C C . PHE A 1 250 ? -1.732 5.865 17.495 1.00 89.69 250 PHE A C 1
ATOM 2006 O O . PHE A 1 250 ? -1.119 4.894 17.935 1.00 89.69 250 PHE A O 1
ATOM 2013 N N . ILE A 1 251 ? -2.644 6.510 18.208 1.00 91.06 251 ILE A N 1
ATOM 2014 C CA . ILE A 1 251 ? -3.036 6.162 19.566 1.00 91.06 251 ILE A CA 1
ATOM 2015 C C . ILE A 1 251 ? -4.507 5.771 19.537 1.00 91.06 251 ILE A C 1
ATOM 2017 O O . ILE A 1 251 ? -5.349 6.522 19.039 1.00 91.06 251 ILE A O 1
ATOM 2021 N N . LYS A 1 252 ? -4.808 4.590 20.073 1.00 91.50 252 LYS A N 1
ATOM 2022 C CA . LYS A 1 252 ? -6.163 4.149 20.393 1.00 91.50 252 LYS A CA 1
ATOM 2023 C C . LYS A 1 252 ? -6.418 4.365 21.871 1.00 91.50 252 LYS A C 1
ATOM 2025 O O . LYS A 1 252 ? -5.611 3.965 22.706 1.00 91.50 252 LYS A O 1
ATOM 2030 N N . GLU A 1 253 ? -7.545 4.976 22.182 1.00 92.25 253 GLU A N 1
ATOM 2031 C CA . GLU A 1 253 ? -7.980 5.237 23.545 1.00 92.25 253 GLU A CA 1
ATOM 2032 C C . GLU A 1 253 ? -9.392 4.685 23.738 1.00 92.25 253 GLU A C 1
ATOM 2034 O O . GLU A 1 253 ? -10.313 5.045 23.000 1.00 92.25 253 GLU A O 1
ATOM 2039 N N . TRP A 1 254 ? -9.557 3.819 24.736 1.00 92.69 254 TRP A N 1
ATOM 2040 C CA . TRP A 1 254 ? -10.850 3.344 25.216 1.00 92.69 254 TRP A CA 1
ATOM 2041 C C . TRP A 1 254 ? -11.110 3.939 26.592 1.00 92.69 254 TRP A C 1
ATOM 2043 O O . TRP A 1 254 ? -10.327 3.725 27.514 1.00 92.69 254 TRP A O 1
ATOM 2053 N N . VAL A 1 255 ? -12.221 4.654 26.732 1.00 93.62 255 VAL A N 1
ATOM 2054 C CA . VAL A 1 255 ? -12.714 5.181 28.006 1.00 93.62 255 VAL A CA 1
ATOM 2055 C C . VAL A 1 255 ? -14.014 4.463 28.327 1.00 93.62 255 VAL A C 1
ATOM 2057 O O . VAL A 1 255 ? -15.014 4.623 27.622 1.00 93.62 255 VAL A O 1
ATOM 2060 N N . ILE A 1 256 ? -13.987 3.645 29.374 1.00 93.88 256 ILE A N 1
ATOM 2061 C CA . ILE A 1 256 ? -15.107 2.815 29.811 1.00 93.88 256 ILE A CA 1
ATOM 2062 C C . ILE A 1 256 ? -15.522 3.289 31.192 1.00 93.88 256 ILE A C 1
ATOM 2064 O O . ILE A 1 256 ? -14.734 3.230 32.134 1.00 93.88 256 ILE A O 1
ATOM 2068 N N . THR A 1 257 ? -16.764 3.748 31.316 1.00 93.25 257 THR A N 1
ATOM 2069 C CA . THR A 1 257 ? -17.340 4.093 32.617 1.00 93.25 257 THR A CA 1
ATOM 2070 C C . THR A 1 257 ? -18.468 3.142 32.965 1.00 93.25 257 THR A C 1
ATOM 2072 O O . THR A 1 257 ? -19.226 2.697 32.095 1.00 93.25 257 THR A O 1
ATOM 2075 N N . GLY A 1 258 ? -18.567 2.816 34.245 1.00 92.25 258 GLY A N 1
ATOM 2076 C CA . GLY A 1 258 ? -19.552 1.872 34.732 1.00 92.25 258 GLY A CA 1
ATOM 2077 C C . GLY A 1 258 ? -19.574 1.777 36.248 1.00 92.25 258 GLY A C 1
ATOM 2078 O O . GLY A 1 258 ? -19.022 2.620 36.956 1.00 92.25 258 GLY A O 1
ATOM 2079 N N . MET A 1 259 ? -20.227 0.731 36.733 1.00 90.62 259 MET A N 1
ATOM 2080 C CA . MET A 1 259 ? -20.384 0.415 38.144 1.00 90.62 259 MET A CA 1
ATOM 2081 C C . MET A 1 259 ? -19.955 -1.020 38.408 1.00 90.62 259 MET A C 1
ATOM 2083 O O . MET A 1 259 ? -20.020 -1.864 37.518 1.00 90.62 259 MET A O 1
ATOM 2087 N N . ALA A 1 260 ? -19.483 -1.289 39.616 1.00 90.38 260 ALA A N 1
ATOM 2088 C CA . ALA A 1 260 ? -18.899 -2.563 39.998 1.00 90.38 260 ALA A CA 1
ATOM 2089 C C . ALA A 1 260 ? -19.386 -2.994 41.384 1.00 90.38 260 ALA A C 1
ATOM 2091 O O . ALA A 1 260 ? -19.565 -2.167 42.281 1.00 90.38 260 ALA A O 1
ATOM 2092 N N . ARG 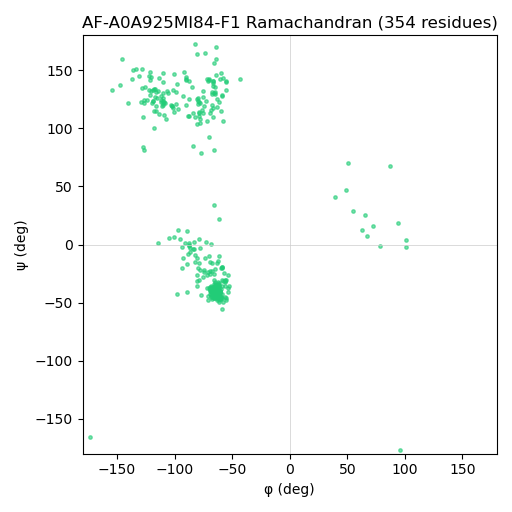A 1 261 ? -19.613 -4.301 41.534 1.00 88.19 261 ARG A N 1
ATOM 2093 C CA . ARG A 1 261 ? -19.799 -4.980 42.823 1.00 88.19 261 ARG A CA 1
ATOM 2094 C C . ARG A 1 261 ? -18.441 -5.253 43.470 1.00 88.19 261 ARG A C 1
ATOM 2096 O O . ARG A 1 261 ? -17.419 -5.253 42.786 1.00 88.19 261 ARG A O 1
ATOM 2103 N N . ASP A 1 262 ? -18.436 -5.548 44.765 1.00 87.12 262 ASP A N 1
ATOM 2104 C CA . ASP A 1 262 ? -17.217 -5.844 45.532 1.00 87.12 262 ASP A CA 1
ATOM 2105 C C . ASP A 1 262 ? -16.385 -6.964 44.888 1.00 87.12 262 ASP A C 1
ATOM 2107 O O . ASP A 1 262 ? -15.168 -6.852 44.751 1.00 87.12 262 ASP A O 1
ATOM 2111 N N . GLU A 1 263 ? -17.052 -8.011 44.397 1.00 85.81 263 GLU A N 1
ATOM 2112 C CA . GLU A 1 263 ? -16.419 -9.148 43.717 1.00 85.81 263 GLU A CA 1
ATOM 2113 C C . GLU A 1 263 ? -15.677 -8.734 42.434 1.00 85.81 263 GLU A C 1
ATOM 2115 O O . GLU A 1 263 ? -14.629 -9.290 42.097 1.00 85.81 263 GLU A O 1
ATOM 2120 N N . ALA A 1 264 ? -16.187 -7.713 41.741 1.00 87.25 264 ALA A N 1
ATOM 2121 C CA . ALA A 1 264 ? -15.634 -7.221 40.487 1.00 87.25 264 ALA A CA 1
ATOM 2122 C C . ALA A 1 264 ? -14.405 -6.319 40.680 1.00 87.25 264 ALA A C 1
ATOM 2124 O O . ALA A 1 264 ? -13.653 -6.113 39.728 1.00 87.25 264 ALA A O 1
ATOM 2125 N N . LEU A 1 265 ? -14.152 -5.802 41.889 1.00 88.38 265 LEU A N 1
ATOM 2126 C CA . LEU A 1 265 ? -12.981 -4.960 42.155 1.00 88.38 265 LEU A CA 1
ATOM 2127 C C . LEU A 1 265 ? -11.666 -5.716 41.953 1.00 88.38 265 LEU A C 1
ATOM 2129 O O . LEU A 1 265 ? -10.721 -5.173 41.383 1.00 88.38 265 LEU A O 1
ATOM 2133 N N . ASN A 1 266 ? -11.611 -6.986 42.361 1.00 89.38 266 ASN A N 1
ATOM 2134 C CA . ASN A 1 266 ? -10.439 -7.830 42.127 1.00 89.38 266 ASN A CA 1
ATOM 2135 C C . ASN A 1 266 ? -10.179 -7.997 40.628 1.00 89.38 266 ASN A C 1
ATOM 2137 O O . ASN A 1 266 ? -9.044 -7.859 40.176 1.00 89.38 266 ASN A O 1
ATOM 2141 N N . TYR A 1 267 ? -11.239 -8.212 39.849 1.00 89.56 267 TYR A N 1
ATOM 2142 C CA . TYR A 1 267 ? -11.142 -8.310 38.398 1.00 89.56 267 TYR A CA 1
ATOM 2143 C C . TYR A 1 267 ? -10.702 -6.982 37.761 1.00 89.56 267 TYR A C 1
ATOM 2145 O O . TYR A 1 267 ? -9.761 -6.959 36.970 1.00 89.56 267 TYR A O 1
ATOM 2153 N N . LEU A 1 268 ? -11.277 -5.852 38.174 1.00 89.94 268 LEU A N 1
ATOM 2154 C CA . LEU A 1 268 ? -10.851 -4.521 37.730 1.00 89.94 268 LEU A CA 1
ATOM 2155 C C . LEU A 1 268 ? -9.377 -4.232 38.062 1.00 89.94 268 LEU A C 1
ATOM 2157 O O . LEU A 1 268 ? -8.672 -3.640 37.247 1.00 89.94 268 LEU A O 1
ATOM 2161 N N . ASN A 1 269 ? -8.876 -4.709 39.203 1.00 89.94 269 ASN A N 1
ATOM 2162 C CA . ASN A 1 269 ? -7.458 -4.612 39.549 1.00 89.94 269 ASN A CA 1
ATOM 2163 C C . ASN A 1 269 ? -6.576 -5.470 38.632 1.00 89.94 269 ASN A C 1
ATOM 2165 O O . ASN A 1 269 ? -5.503 -5.016 38.238 1.00 89.94 269 ASN A O 1
ATOM 2169 N N . THR A 1 270 ? -7.026 -6.666 38.228 1.00 90.50 270 THR A N 1
ATOM 2170 C CA . THR A 1 270 ? -6.306 -7.455 37.210 1.00 90.50 270 THR A CA 1
ATOM 2171 C C . THR A 1 270 ? -6.289 -6.747 35.855 1.00 90.50 270 THR A C 1
ATOM 2173 O O . THR A 1 270 ? -5.237 -6.680 35.220 1.00 90.50 270 THR A O 1
ATOM 2176 N N . LEU A 1 271 ? -7.401 -6.119 35.454 1.00 89.44 271 LEU A N 1
ATOM 2177 C CA . LEU A 1 271 ? -7.480 -5.306 34.237 1.00 89.44 271 LEU A CA 1
ATOM 2178 C C . LEU A 1 271 ? -6.608 -4.045 34.312 1.00 89.44 271 LEU A C 1
ATOM 2180 O O . LEU A 1 271 ? -6.162 -3.561 33.282 1.00 89.44 271 LEU A O 1
ATOM 2184 N N . ASN A 1 272 ? -6.305 -3.524 35.501 1.00 89.81 272 ASN A N 1
ATOM 2185 C CA . ASN A 1 272 ? -5.392 -2.387 35.655 1.00 89.81 272 ASN A CA 1
ATOM 2186 C C . ASN A 1 272 ? -3.923 -2.743 35.344 1.00 89.81 272 ASN A C 1
ATOM 2188 O O . ASN A 1 272 ? -3.064 -1.867 35.259 1.00 89.81 272 ASN A O 1
ATOM 2192 N N . THR A 1 273 ? -3.608 -4.029 35.174 1.00 90.38 273 THR A N 1
ATOM 2193 C CA . THR A 1 273 ? -2.267 -4.484 34.800 1.00 90.38 273 THR A CA 1
ATOM 2194 C C . THR A 1 273 ? -2.120 -4.602 33.282 1.00 90.38 273 THR A C 1
ATOM 2196 O O . THR A 1 273 ? -3.055 -4.959 32.560 1.00 90.38 273 THR A O 1
ATOM 2199 N N . ARG A 1 274 ? -0.901 -4.360 32.778 1.00 88.00 274 ARG A N 1
ATOM 2200 C CA . ARG A 1 274 ? -0.579 -4.553 31.354 1.00 88.00 274 ARG A CA 1
ATOM 2201 C C . ARG A 1 274 ? -0.797 -6.003 30.908 1.00 88.00 274 ARG A C 1
ATOM 2203 O O . ARG A 1 274 ? -1.245 -6.218 29.787 1.00 88.00 274 ARG A O 1
ATOM 2210 N N . GLU A 1 275 ? -0.471 -6.967 31.765 1.00 88.44 275 GLU A N 1
ATOM 2211 C CA . GLU A 1 275 ? -0.597 -8.405 31.488 1.00 88.44 275 GLU A CA 1
ATOM 2212 C C . GLU A 1 275 ? -2.059 -8.855 31.416 1.00 88.44 275 GLU A C 1
ATOM 2214 O O . GLU A 1 275 ? -2.427 -9.623 30.528 1.00 88.44 275 GLU A O 1
ATOM 2219 N N . GLY A 1 276 ? -2.914 -8.319 32.294 1.00 88.06 276 GLY A N 1
ATOM 2220 C CA . GLY A 1 276 ? -4.351 -8.571 32.250 1.00 88.06 276 GLY A CA 1
ATOM 2221 C C . GLY A 1 276 ? -4.947 -8.144 30.910 1.00 88.06 276 GLY A C 1
ATOM 2222 O O . GLY A 1 276 ? -5.508 -8.972 30.193 1.00 88.06 276 GLY A O 1
ATOM 2223 N N . ILE A 1 277 ? -4.746 -6.883 30.506 1.00 90.94 277 ILE A N 1
ATOM 2224 C CA . ILE A 1 277 ? -5.275 -6.390 29.221 1.00 90.94 277 ILE A CA 1
ATOM 2225 C C . ILE A 1 277 ? -4.616 -7.062 28.022 1.00 90.94 277 ILE A C 1
ATOM 2227 O O . ILE A 1 277 ? -5.318 -7.366 27.058 1.00 90.94 277 ILE A O 1
ATOM 2231 N N . SER A 1 278 ? -3.308 -7.338 28.055 1.00 90.88 278 SER A N 1
ATOM 2232 C CA . SER A 1 278 ? -2.652 -8.020 26.936 1.00 90.88 278 SER A CA 1
ATOM 2233 C C . SER A 1 278 ? -3.208 -9.430 26.726 1.00 90.88 278 SER A C 1
ATOM 2235 O O . SER A 1 278 ? -3.404 -9.829 25.578 1.00 90.88 278 SER A O 1
ATOM 2237 N N . SER A 1 279 ? -3.545 -10.158 27.797 1.00 90.94 279 SER A N 1
ATOM 2238 C CA . SER A 1 279 ? -4.176 -11.477 27.683 1.00 90.94 279 SER A CA 1
ATOM 2239 C C . SER A 1 279 ? -5.533 -11.395 26.970 1.00 90.94 279 SER A C 1
ATOM 2241 O O . SER A 1 279 ? -5.723 -12.066 25.952 1.00 90.94 279 SER A O 1
ATOM 2243 N N . HIS A 1 280 ? -6.415 -10.479 27.385 1.00 90.62 280 HIS A N 1
ATOM 2244 C CA . HIS A 1 280 ? -7.719 -10.269 26.747 1.00 90.62 280 HIS A CA 1
ATOM 2245 C C . HIS A 1 280 ? -7.590 -9.803 25.295 1.00 90.62 280 HIS A C 1
ATOM 2247 O O . HIS A 1 280 ? -8.286 -10.296 24.410 1.00 90.62 280 HIS A O 1
ATOM 2253 N N . PHE A 1 281 ? -6.667 -8.885 25.020 1.00 92.00 281 PHE A N 1
ATOM 2254 C CA . PHE A 1 281 ? -6.390 -8.405 23.670 1.00 92.00 281 PHE A CA 1
ATOM 2255 C C . PHE A 1 281 ? -5.885 -9.537 22.763 1.00 92.00 281 PHE A C 1
ATOM 2257 O O . PHE A 1 281 ? -6.338 -9.655 21.625 1.00 92.00 281 PHE A O 1
ATOM 2264 N N . SER A 1 282 ? -5.056 -10.448 23.284 1.00 91.38 282 SER A N 1
ATOM 2265 C CA . SER A 1 282 ? -4.615 -11.633 22.542 1.00 91.38 282 SER A CA 1
ATOM 2266 C C . SER A 1 282 ? -5.765 -12.595 22.211 1.00 91.38 282 SER A C 1
ATOM 2268 O O . SER A 1 282 ? -5.787 -13.177 21.127 1.00 91.38 282 SER A O 1
ATOM 2270 N N . GLU A 1 283 ? -6.752 -12.747 23.099 1.00 90.38 283 GLU A N 1
ATOM 2271 C CA . GLU A 1 283 ? -7.951 -13.545 22.823 1.00 90.38 283 GLU A CA 1
ATOM 2272 C C . GLU A 1 283 ? -8.824 -12.891 21.754 1.00 90.38 283 GLU A C 1
ATOM 2274 O O . GLU A 1 283 ? -9.243 -13.555 20.805 1.00 90.38 283 GLU A O 1
ATOM 2279 N N . VAL A 1 284 ? -9.040 -11.578 21.855 1.00 90.38 284 VAL A N 1
ATOM 2280 C CA . VAL A 1 284 ? -9.791 -10.810 20.853 1.00 90.38 284 VAL A CA 1
ATOM 2281 C C . VAL A 1 284 ? -9.099 -10.892 19.494 1.00 90.38 284 VAL A C 1
ATOM 2283 O O . VAL A 1 284 ? -9.769 -11.105 18.484 1.00 90.38 284 VAL A O 1
ATOM 2286 N N . ALA A 1 285 ? -7.768 -10.800 19.446 1.00 90.00 285 ALA A N 1
ATOM 2287 C CA . ALA A 1 285 ? -6.995 -10.967 18.218 1.00 90.00 285 ALA A CA 1
ATOM 2288 C C . ALA A 1 285 ? -7.166 -12.372 17.615 1.00 90.00 285 ALA A C 1
ATOM 2290 O O . ALA A 1 285 ? -7.360 -12.492 16.407 1.00 90.00 285 ALA A O 1
ATOM 2291 N N . LYS A 1 286 ? -7.177 -13.431 18.441 1.00 89.94 286 LYS A N 1
ATOM 2292 C CA . LYS A 1 286 ? -7.424 -14.813 17.986 1.00 89.94 286 LYS A CA 1
ATOM 2293 C C . LYS A 1 286 ? -8.832 -15.008 17.421 1.00 89.94 286 LYS A C 1
ATOM 2295 O O . LYS A 1 286 ? -8.984 -15.695 16.418 1.00 89.94 286 LYS A O 1
ATOM 2300 N N . VAL A 1 287 ? -9.850 -14.424 18.054 1.00 88.44 287 VAL A N 1
ATOM 2301 C CA . VAL A 1 287 ? -11.258 -14.590 17.647 1.00 88.44 287 VAL A CA 1
ATOM 2302 C C . VAL A 1 287 ? -11.596 -13.740 16.424 1.00 88.44 287 VAL A C 1
ATOM 2304 O O . VAL A 1 287 ? -12.267 -14.207 15.509 1.00 88.44 287 VAL A O 1
ATOM 2307 N N . THR A 1 288 ? -11.141 -12.488 16.395 1.00 86.06 288 THR A N 1
ATOM 2308 C CA . THR A 1 288 ? -11.486 -11.535 15.328 1.00 86.06 288 THR A CA 1
ATOM 2309 C C . THR A 1 288 ? -10.520 -11.567 14.146 1.00 86.06 288 THR A C 1
ATOM 2311 O O . THR A 1 288 ? -10.836 -11.024 13.090 1.00 86.06 288 THR A O 1
ATOM 2314 N N . GLY A 1 289 ? -9.326 -12.143 14.319 1.00 84.56 289 GLY A N 1
ATOM 2315 C CA . GLY A 1 289 ? -8.233 -12.062 13.348 1.00 84.56 289 GLY A CA 1
ATOM 2316 C C . GLY A 1 289 ? -7.657 -10.650 13.181 1.00 84.56 289 GLY A C 1
ATOM 2317 O O . GLY A 1 289 ? -6.847 -10.420 12.284 1.00 84.56 289 GLY A O 1
ATOM 2318 N N . ASN A 1 290 ? -8.073 -9.679 14.004 1.00 86.31 290 ASN A N 1
ATOM 2319 C CA . ASN A 1 290 ? -7.645 -8.295 13.866 1.00 86.31 290 ASN A CA 1
ATOM 2320 C C . ASN A 1 290 ? -6.278 -8.083 14.525 1.00 86.31 290 ASN A C 1
ATOM 2322 O O . ASN A 1 290 ? -6.157 -8.033 15.752 1.00 86.31 290 ASN A O 1
ATOM 2326 N N . ALA A 1 291 ? -5.261 -7.869 13.689 1.00 86.31 291 ALA A N 1
ATOM 2327 C CA . ALA A 1 291 ? -3.889 -7.638 14.118 1.00 86.31 291 ALA A CA 1
ATOM 2328 C C . ALA A 1 291 ? -3.729 -6.422 15.042 1.00 86.31 291 ALA A C 1
ATOM 2330 O O . ALA A 1 291 ? -2.731 -6.351 15.742 1.00 86.31 291 ALA A O 1
ATOM 2331 N N . ALA A 1 292 ? -4.667 -5.469 15.086 1.00 85.56 292 ALA A N 1
ATOM 2332 C CA . ALA A 1 292 ? -4.548 -4.305 15.965 1.00 85.56 292 ALA A CA 1
ATOM 2333 C C . ALA A 1 292 ? -4.684 -4.645 17.461 1.00 85.56 292 ALA A C 1
ATOM 2335 O O . ALA A 1 292 ? -4.150 -3.920 18.297 1.00 85.56 292 ALA A O 1
ATOM 2336 N N . TYR A 1 293 ? -5.375 -5.738 17.796 1.00 87.44 293 TYR A N 1
ATOM 2337 C CA . TYR A 1 293 ? -5.489 -6.225 19.173 1.00 87.44 293 TYR A CA 1
ATOM 2338 C C . TYR A 1 293 ? -4.329 -7.146 19.566 1.00 87.44 293 TYR A C 1
ATOM 2340 O O . TYR A 1 293 ? -4.255 -7.564 20.709 1.00 87.44 293 TYR A O 1
ATOM 2348 N N . ASP A 1 294 ? -3.399 -7.466 18.666 1.00 88.06 294 ASP A N 1
ATOM 2349 C CA . ASP A 1 294 ? -2.265 -8.324 19.010 1.00 88.06 294 ASP A CA 1
ATOM 2350 C C . ASP A 1 294 ? -1.225 -7.556 19.862 1.00 88.06 294 ASP A C 1
ATOM 2352 O O . ASP A 1 294 ? -0.682 -6.545 19.394 1.00 88.06 294 ASP A O 1
ATOM 2356 N N . PRO A 1 295 ? -0.928 -7.988 21.104 1.00 83.31 295 PRO A N 1
ATOM 2357 C CA . PRO A 1 295 ? 0.093 -7.363 21.939 1.00 83.31 295 PRO A CA 1
ATOM 2358 C C . PRO A 1 295 ? 1.522 -7.856 21.641 1.00 83.31 295 PRO A C 1
ATOM 2360 O O . PRO A 1 295 ? 2.453 -7.355 22.268 1.00 83.31 295 PRO A O 1
ATOM 2363 N N . ALA A 1 296 ? 1.714 -8.838 20.747 1.00 82.12 296 ALA A N 1
ATOM 2364 C CA . ALA A 1 296 ? 3.023 -9.440 20.472 1.00 82.12 296 ALA A CA 1
ATOM 2365 C C . ALA A 1 296 ? 4.090 -8.479 19.895 1.00 82.12 296 ALA A C 1
ATOM 2367 O O . ALA A 1 296 ? 5.262 -8.629 20.253 1.00 82.12 296 ALA A O 1
ATOM 2368 N N . PRO A 1 297 ? 3.757 -7.499 19.028 1.00 83.25 297 PRO A N 1
ATOM 2369 C CA . PRO A 1 297 ? 4.756 -6.581 18.485 1.00 83.25 297 PRO A CA 1
ATOM 2370 C C . PRO A 1 297 ? 5.324 -5.645 19.557 1.00 83.25 297 PRO A C 1
ATOM 2372 O O . PRO A 1 297 ? 4.584 -4.978 20.280 1.00 83.25 297 PRO A O 1
ATOM 2375 N N . THR A 1 298 ? 6.653 -5.528 19.614 1.00 80.38 298 THR A N 1
ATOM 2376 C CA . THR A 1 298 ? 7.355 -4.620 20.541 1.00 80.38 298 THR A CA 1
ATOM 2377 C C . THR A 1 298 ? 7.157 -3.140 20.210 1.00 80.38 298 THR A C 1
ATOM 2379 O O . THR A 1 298 ? 7.386 -2.295 21.068 1.00 80.38 298 THR A O 1
ATOM 2382 N N . THR A 1 299 ? 6.674 -2.831 19.004 1.00 83.38 299 THR A N 1
ATOM 2383 C CA . THR A 1 299 ? 6.319 -1.488 18.506 1.00 83.38 299 THR A CA 1
ATOM 2384 C C . THR A 1 299 ? 5.040 -0.919 19.127 1.00 83.38 299 THR A C 1
ATOM 2386 O O . THR A 1 299 ? 4.580 0.159 18.739 1.00 83.38 299 THR A O 1
ATOM 2389 N N . ARG A 1 300 ? 4.420 -1.655 20.060 1.00 87.50 300 ARG A N 1
ATOM 2390 C CA . ARG A 1 300 ? 3.143 -1.308 20.686 1.00 87.50 300 ARG A CA 1
ATOM 2391 C C . ARG A 1 300 ? 3.296 -1.171 22.185 1.00 87.50 300 ARG A C 1
ATOM 2393 O O . ARG A 1 300 ? 3.815 -2.052 22.871 1.00 87.50 300 ARG A O 1
ATOM 2400 N N . THR A 1 301 ? 2.765 -0.078 22.714 1.00 89.44 301 THR A N 1
ATOM 2401 C CA . THR A 1 301 ? 2.733 0.175 24.155 1.00 89.44 301 THR A CA 1
ATOM 2402 C C . THR A 1 301 ? 1.292 0.289 24.624 1.00 89.44 301 THR A C 1
ATOM 2404 O O . THR A 1 301 ? 0.475 0.946 23.985 1.00 89.44 301 THR A O 1
ATOM 2407 N N . ILE A 1 302 ? 0.968 -0.403 25.719 1.00 90.62 302 ILE A N 1
ATOM 2408 C CA . ILE A 1 302 ? -0.363 -0.398 26.332 1.00 90.62 302 ILE A CA 1
ATOM 2409 C C . ILE A 1 302 ? -0.213 0.160 27.743 1.00 90.62 302 ILE A C 1
ATOM 2411 O O . ILE A 1 302 ? 0.568 -0.371 28.535 1.00 90.62 302 ILE A O 1
ATOM 2415 N N . VAL A 1 303 ? -0.962 1.214 28.044 1.00 91.06 303 VAL A N 1
ATOM 2416 C CA . VAL A 1 303 ? -1.068 1.808 29.377 1.00 91.06 303 VAL A CA 1
ATOM 2417 C C . VAL A 1 303 ? -2.528 1.776 29.788 1.00 91.06 303 VAL A C 1
ATOM 2419 O O . VAL A 1 303 ? -3.406 2.211 29.040 1.00 91.06 303 VAL A O 1
ATOM 2422 N N . VAL A 1 304 ? -2.776 1.246 30.979 1.00 91.81 304 VAL A N 1
ATOM 2423 C CA . VAL A 1 304 ? -4.114 1.065 31.534 1.00 91.81 304 VAL A CA 1
ATOM 2424 C C . VAL A 1 304 ? -4.196 1.818 32.848 1.00 91.81 304 VAL A C 1
ATOM 2426 O O . VAL A 1 304 ? -3.222 1.868 33.597 1.00 91.81 304 VAL A O 1
ATOM 2429 N N . ASN A 1 305 ? -5.342 2.432 33.103 1.00 92.56 305 ASN A N 1
ATOM 2430 C CA . ASN A 1 305 ? -5.621 3.089 34.363 1.00 92.56 305 ASN A CA 1
ATOM 2431 C C . ASN A 1 305 ? -7.072 2.835 34.760 1.00 92.56 305 ASN A C 1
ATOM 2433 O O . ASN A 1 305 ? -7.997 3.191 34.031 1.00 92.56 305 ASN A O 1
ATOM 2437 N N . VAL A 1 306 ? -7.262 2.238 35.928 1.00 91.44 306 VAL A N 1
ATOM 2438 C CA . VAL A 1 306 ? -8.572 2.035 36.541 1.00 91.44 306 VAL A CA 1
ATOM 2439 C C . VAL A 1 306 ? -8.694 2.941 37.754 1.00 91.44 306 VAL A C 1
ATOM 2441 O O . VAL A 1 306 ? -7.911 2.852 38.696 1.00 91.44 306 VAL A O 1
ATOM 2444 N N . LYS A 1 307 ? -9.714 3.798 37.748 1.00 91.19 307 LYS A N 1
ATOM 2445 C CA . LYS A 1 307 ? -10.101 4.612 38.903 1.00 91.19 307 LYS A CA 1
ATOM 2446 C C . LYS A 1 307 ? -11.428 4.109 39.438 1.00 91.19 307 LYS A C 1
ATOM 2448 O O . LYS A 1 307 ? -12.402 4.101 38.693 1.00 91.19 307 LYS A O 1
ATOM 2453 N N . THR A 1 308 ? -11.475 3.739 40.710 1.00 89.94 308 THR A N 1
ATOM 2454 C CA . THR A 1 308 ? -12.699 3.331 41.412 1.00 89.94 308 THR A CA 1
ATOM 2455 C C . THR A 1 308 ? -13.095 4.391 42.437 1.00 89.94 308 THR A C 1
ATOM 2457 O O . THR A 1 308 ? -12.231 4.959 43.105 1.00 89.94 308 THR A O 1
ATOM 2460 N N . GLN A 1 309 ? -14.389 4.675 42.558 1.00 89.19 309 GLN A N 1
ATOM 2461 C CA . GLN A 1 309 ? -14.964 5.608 43.531 1.00 89.19 309 GLN A CA 1
ATOM 2462 C C . GLN A 1 309 ? -16.220 4.997 44.152 1.00 89.19 309 GLN A C 1
ATOM 2464 O O . GLN A 1 309 ? -16.914 4.221 43.500 1.00 89.19 309 GLN A O 1
ATOM 2469 N N . GLU A 1 310 ? -16.535 5.350 45.394 1.00 87.56 310 GLU A N 1
ATOM 2470 C CA . GLU A 1 310 ? -17.776 4.918 46.044 1.00 87.56 310 GLU A CA 1
ATOM 2471 C C . GLU A 1 310 ? -19.002 5.543 45.362 1.00 87.56 310 GLU A C 1
ATOM 2473 O O . GLU A 1 310 ? -18.986 6.702 44.938 1.00 87.56 310 GLU A O 1
ATOM 2478 N N . ASN A 1 311 ? -20.067 4.757 45.218 1.00 84.81 311 ASN A N 1
ATOM 2479 C CA . ASN A 1 311 ? -21.320 5.200 44.628 1.00 84.81 311 ASN A CA 1
ATOM 2480 C C . ASN A 1 311 ? -22.228 5.808 45.704 1.00 84.81 311 ASN A C 1
ATOM 2482 O O . ASN A 1 311 ? -22.807 5.098 46.523 1.00 84.81 311 ASN A O 1
ATOM 2486 N N . ASN A 1 312 ? -22.436 7.123 45.644 1.00 81.06 312 ASN A N 1
ATOM 2487 C CA . ASN A 1 312 ? -23.322 7.837 46.572 1.00 81.06 312 ASN A CA 1
ATOM 2488 C C . ASN A 1 312 ? -24.798 7.399 46.486 1.00 81.06 312 ASN A C 1
ATOM 2490 O O . ASN A 1 312 ? -25.582 7.720 47.375 1.00 81.06 312 ASN A O 1
ATOM 2494 N N . MET A 1 313 ? -25.200 6.704 45.416 1.00 78.88 313 MET A N 1
ATOM 2495 C CA . MET A 1 313 ? -26.572 6.221 45.213 1.00 78.88 313 MET A CA 1
ATOM 2496 C C . MET A 1 313 ? -26.783 4.770 45.667 1.00 78.88 313 MET A C 1
ATOM 2498 O O . MET A 1 313 ? -27.863 4.215 45.446 1.00 78.88 313 MET A O 1
ATOM 2502 N N . PHE A 1 314 ? -25.766 4.146 46.263 1.00 80.38 314 PHE A N 1
ATOM 2503 C CA . PHE A 1 314 ? -25.828 2.752 46.675 1.00 80.38 314 PHE A CA 1
ATOM 2504 C C . PHE A 1 314 ? -26.865 2.527 47.783 1.00 80.38 314 PHE A C 1
ATOM 2506 O O . PHE A 1 314 ? -26.887 3.223 48.800 1.00 80.38 314 PHE A O 1
ATOM 2513 N N . LYS A 1 315 ? -27.718 1.518 47.592 1.00 77.88 315 LYS A N 1
ATOM 2514 C CA . LYS A 1 315 ? -28.667 1.023 48.590 1.00 77.88 315 LYS A CA 1
ATOM 2515 C C . LYS A 1 315 ? -28.463 -0.479 48.736 1.00 77.88 315 LYS A C 1
ATOM 2517 O O . LYS A 1 315 ? -28.609 -1.218 47.767 1.00 77.88 315 LYS A O 1
ATOM 2522 N N . GLN A 1 316 ? -28.164 -0.934 49.952 1.00 69.25 316 GLN A N 1
ATOM 2523 C CA . GLN A 1 316 ? -28.132 -2.364 50.251 1.00 69.25 316 GLN A CA 1
ATOM 2524 C C . GLN A 1 316 ? -29.557 -2.922 50.138 1.00 69.25 316 GLN A C 1
ATOM 2526 O O . GLN A 1 316 ? -30.419 -2.593 50.952 1.00 69.25 316 GLN A O 1
ATOM 2531 N N . MET A 1 317 ? -29.807 -3.726 49.104 1.00 66.94 317 MET A N 1
ATOM 2532 C CA . MET A 1 317 ? -31.072 -4.431 48.885 1.00 66.94 317 MET A CA 1
ATOM 2533 C C . MET A 1 317 ? -30.884 -5.943 49.108 1.00 66.94 317 MET A C 1
ATOM 2535 O O . MET A 1 317 ? -29.792 -6.458 48.853 1.00 66.94 317 MET A O 1
ATOM 2539 N N . PRO A 1 318 ? -31.911 -6.665 49.596 1.00 68.00 318 PRO A N 1
ATOM 2540 C CA . PRO A 1 318 ? -31.883 -8.124 49.702 1.00 68.00 318 PRO A CA 1
ATOM 2541 C C . PRO A 1 318 ? -31.689 -8.779 48.329 1.00 68.00 318 PRO A C 1
ATOM 2543 O O . PRO A 1 318 ? -32.190 -8.274 47.328 1.00 68.00 318 PRO A O 1
ATOM 2546 N N . MET A 1 319 ? -31.003 -9.928 48.281 1.00 61.59 319 MET A N 1
ATOM 2547 C CA . MET A 1 319 ? -30.616 -10.591 47.023 1.00 61.59 319 MET A CA 1
ATOM 2548 C C . MET A 1 319 ? -31.781 -10.980 46.094 1.00 61.59 319 MET A C 1
ATOM 2550 O O . MET A 1 319 ? -31.546 -11.189 44.908 1.00 61.59 319 MET A O 1
ATOM 2554 N N . GLU A 1 320 ? -33.012 -11.068 46.601 1.00 64.69 320 GLU A N 1
ATOM 2555 C CA . GLU A 1 320 ? -34.198 -11.470 45.829 1.00 64.69 320 GLU A CA 1
ATOM 2556 C C . GLU A 1 320 ? -34.778 -10.337 44.956 1.00 64.69 320 GLU A C 1
ATOM 2558 O O . GLU A 1 320 ? -35.429 -10.630 43.956 1.00 64.69 320 GLU A O 1
ATOM 2563 N N . ASP A 1 321 ? -34.468 -9.070 45.266 1.00 61.22 321 ASP A N 1
ATOM 2564 C CA . ASP A 1 321 ? -34.966 -7.881 44.545 1.00 61.22 321 ASP A CA 1
ATOM 2565 C C . ASP A 1 321 ? -33.904 -7.233 43.629 1.00 61.22 321 ASP A C 1
ATOM 2567 O O . ASP A 1 321 ? -34.131 -6.170 43.052 1.00 61.22 321 ASP A O 1
ATOM 2571 N N . ILE A 1 322 ? -32.720 -7.844 43.492 1.00 64.00 322 ILE A N 1
ATOM 2572 C CA . ILE A 1 322 ? -31.618 -7.282 42.699 1.00 64.00 322 ILE A CA 1
ATOM 2573 C C . ILE A 1 322 ? -31.872 -7.521 41.208 1.00 64.00 322 ILE A C 1
ATOM 2575 O O . ILE A 1 322 ? -31.648 -8.611 40.679 1.00 64.00 322 ILE A O 1
ATOM 2579 N N . THR A 1 323 ? -32.266 -6.473 40.495 1.00 67.50 323 THR A N 1
ATOM 2580 C CA . THR A 1 323 ? -32.155 -6.403 39.037 1.00 67.50 323 THR A CA 1
ATOM 2581 C C . THR A 1 323 ? -30.724 -6.020 38.654 1.00 67.50 323 THR A C 1
ATOM 2583 O O . THR A 1 323 ? -30.205 -4.984 39.062 1.00 67.50 323 THR A O 1
ATOM 2586 N N . ASP A 1 324 ? -30.073 -6.822 37.804 1.00 67.88 324 ASP A N 1
ATOM 2587 C CA . ASP A 1 324 ? -28.699 -6.561 37.321 1.00 67.88 324 ASP A CA 1
ATOM 2588 C C . ASP A 1 324 ? -28.561 -5.243 36.519 1.00 67.88 324 ASP A C 1
ATOM 2590 O O . ASP A 1 324 ? -27.454 -4.814 36.206 1.00 67.88 324 ASP A O 1
ATOM 2594 N N . ALA A 1 325 ? -29.676 -4.592 36.178 1.00 71.06 325 ALA A N 1
ATOM 2595 C CA . ALA A 1 325 ? -29.704 -3.302 35.494 1.00 71.06 325 ALA A CA 1
ATOM 2596 C C . ALA A 1 325 ? -29.775 -2.090 36.448 1.00 71.06 325 ALA A C 1
ATOM 2598 O O . ALA A 1 325 ? -29.579 -0.962 35.993 1.00 71.06 325 ALA A O 1
ATOM 2599 N N . ASP A 1 326 ? -30.047 -2.292 37.743 1.00 78.25 326 ASP A N 1
ATOM 2600 C CA . ASP A 1 326 ? -30.281 -1.190 38.678 1.00 78.25 326 ASP A CA 1
ATOM 2601 C C . ASP A 1 326 ? -28.970 -0.622 39.228 1.00 78.25 326 ASP A C 1
ATOM 2603 O O . ASP A 1 326 ? -28.272 -1.251 40.027 1.00 78.25 326 ASP A O 1
ATOM 2607 N N . GLU A 1 327 ? -28.679 0.628 38.858 1.00 80.81 327 GLU A N 1
ATOM 2608 C CA . GLU A 1 327 ? -27.476 1.374 39.258 1.00 80.81 327 GLU A CA 1
ATOM 2609 C C . GLU A 1 327 ? -27.294 1.455 40.793 1.00 80.81 327 GLU A C 1
ATOM 2611 O O . GLU A 1 327 ? -26.169 1.477 41.291 1.00 80.81 327 GLU A O 1
ATOM 2616 N N . SER A 1 328 ? -28.386 1.463 41.570 1.00 79.44 328 SER A N 1
ATOM 2617 C CA . SER A 1 328 ? -28.343 1.571 43.039 1.00 79.44 328 SER A CA 1
ATOM 2618 C C . SER A 1 328 ? -27.876 0.305 43.756 1.00 79.44 328 SER A C 1
ATOM 2620 O O . SER A 1 328 ? -27.596 0.361 44.951 1.00 79.44 328 SER A O 1
ATOM 2622 N N . THR A 1 329 ? -27.786 -0.827 43.054 1.00 82.00 329 THR A N 1
ATOM 2623 C CA . THR A 1 329 ? -27.308 -2.100 43.624 1.00 82.00 329 THR A CA 1
ATOM 2624 C C . THR A 1 329 ? -25.783 -2.238 43.568 1.00 82.00 329 THR A C 1
ATOM 2626 O O . THR A 1 329 ? -25.226 -3.172 44.143 1.00 82.00 329 THR A O 1
ATOM 2629 N N . TYR A 1 330 ? -25.091 -1.297 42.913 1.00 86.00 330 TYR A N 1
ATOM 2630 C CA . TYR A 1 330 ? -23.640 -1.314 42.748 1.00 86.00 330 TYR A CA 1
ATOM 2631 C C . TYR A 1 330 ? -22.954 -0.320 43.706 1.00 86.00 330 TYR A C 1
ATOM 2633 O O . TYR A 1 330 ? -23.214 0.883 43.616 1.00 86.00 330 TYR A O 1
ATOM 2641 N N . PRO A 1 331 ? -22.067 -0.786 44.605 1.00 87.19 331 PRO A N 1
ATOM 2642 C CA . PRO A 1 331 ? -21.402 0.054 45.605 1.00 87.19 331 PRO A CA 1
ATOM 2643 C C . PRO A 1 331 ? -20.293 0.941 45.036 1.00 87.19 331 PRO A C 1
ATOM 2645 O O . PRO A 1 331 ? -19.996 1.982 45.620 1.00 87.19 331 PRO A O 1
ATOM 2648 N N . PHE A 1 332 ? -19.702 0.582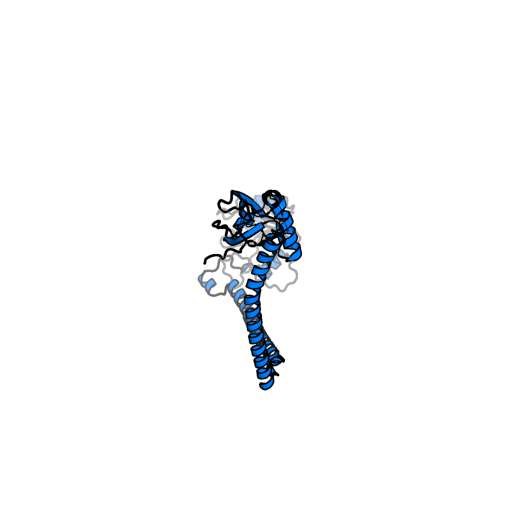 43.893 1.00 90.12 332 PHE A N 1
ATOM 2649 C CA . PHE A 1 332 ? -18.597 1.333 43.301 1.00 90.12 332 PHE A CA 1
ATOM 2650 C C . PHE A 1 332 ? -18.912 1.797 41.887 1.00 90.12 332 PHE A C 1
ATOM 2652 O O . PHE A 1 332 ? -19.536 1.092 41.099 1.00 90.12 332 PHE A O 1
ATOM 2659 N N . THR A 1 333 ? -18.413 2.975 41.540 1.00 92.25 333 THR A N 1
ATOM 2660 C CA . THR A 1 333 ? -18.279 3.454 40.166 1.00 92.25 333 THR A CA 1
ATOM 2661 C C . THR A 1 333 ? -16.833 3.277 39.721 1.00 92.25 333 THR A C 1
ATOM 2663 O O . THR A 1 333 ? -15.909 3.387 40.530 1.00 92.25 333 THR A O 1
ATOM 2666 N N . PHE A 1 334 ? -16.609 2.988 38.442 1.00 93.19 334 PHE A N 1
ATOM 2667 C CA . PHE A 1 334 ? -15.262 2.901 37.890 1.00 93.19 334 PHE A CA 1
ATOM 2668 C C . PHE A 1 334 ? -15.138 3.644 36.561 1.00 93.19 334 PHE A C 1
ATOM 2670 O O . PHE A 1 334 ? -16.087 3.763 35.782 1.00 93.19 334 PHE A O 1
ATOM 2677 N N . ASN A 1 335 ? -13.927 4.127 36.310 1.00 93.81 335 ASN A N 1
ATOM 2678 C CA . ASN A 1 335 ? -13.491 4.684 35.043 1.00 93.81 335 ASN A CA 1
ATOM 2679 C C . ASN A 1 335 ? -12.198 3.977 34.627 1.00 93.81 335 ASN A C 1
ATOM 2681 O O . ASN A 1 335 ? -11.159 4.143 35.269 1.00 93.81 335 ASN A O 1
ATOM 2685 N N . LEU A 1 336 ? -12.297 3.155 33.587 1.00 93.06 336 LEU A N 1
ATOM 2686 C CA . LEU A 1 336 ? -11.201 2.412 32.981 1.00 93.06 336 LEU A CA 1
ATOM 2687 C C . LEU A 1 336 ? -10.772 3.139 31.706 1.00 93.06 336 LEU A C 1
ATOM 2689 O O . LEU A 1 336 ? -11.545 3.235 30.752 1.00 93.06 336 LEU A O 1
ATOM 2693 N N . THR A 1 337 ? -9.528 3.610 31.676 1.00 93.62 337 THR A N 1
ATOM 2694 C CA . THR A 1 337 ? -8.902 4.153 30.472 1.00 93.62 337 THR A CA 1
ATOM 2695 C C . THR A 1 337 ? -7.800 3.221 29.985 1.00 93.62 337 THR A C 1
ATOM 2697 O O . THR A 1 337 ? -6.831 2.949 30.691 1.00 93.62 337 THR A O 1
ATOM 2700 N N . ILE A 1 338 ? -7.948 2.717 28.761 1.00 93.00 338 ILE A N 1
ATOM 2701 C CA . ILE A 1 338 ? -6.936 1.907 28.077 1.00 93.00 338 ILE A CA 1
ATOM 2702 C C . ILE A 1 338 ? -6.384 2.754 26.941 1.00 93.00 338 ILE A C 1
ATOM 2704 O O . ILE A 1 338 ? -7.135 3.238 26.099 1.00 93.00 338 ILE A O 1
ATOM 2708 N N . THR A 1 339 ? -5.070 2.915 26.898 1.00 92.19 339 THR A N 1
ATOM 2709 C CA . THR A 1 339 ? -4.370 3.609 25.816 1.00 92.19 339 THR A CA 1
ATOM 2710 C C . THR A 1 339 ? -3.396 2.642 25.164 1.00 92.19 339 THR A C 1
ATOM 2712 O O . THR A 1 339 ? -2.534 2.076 25.832 1.00 92.19 339 THR A O 1
ATOM 2715 N N . GLN A 1 340 ? -3.549 2.420 23.861 1.00 91.62 340 GLN A N 1
ATOM 2716 C CA . GLN A 1 340 ? -2.637 1.619 23.051 1.00 91.62 340 GLN A CA 1
ATOM 2717 C C . GLN A 1 340 ? -2.002 2.525 22.003 1.00 91.62 340 GLN A C 1
ATOM 2719 O O . GLN A 1 340 ? -2.684 3.051 21.123 1.00 91.62 340 GLN A O 1
ATOM 2724 N N . ARG A 1 341 ? -0.689 2.709 22.094 1.00 90.50 341 ARG A N 1
ATOM 2725 C CA . ARG A 1 341 ? 0.089 3.503 21.146 1.00 90.50 341 ARG A CA 1
ATOM 2726 C C . ARG A 1 341 ? 0.816 2.586 20.173 1.00 90.50 341 ARG A C 1
ATOM 2728 O O . ARG A 1 341 ? 1.453 1.617 20.585 1.00 90.50 341 ARG A O 1
ATOM 2735 N N . PHE A 1 342 ? 0.715 2.938 18.899 1.00 90.69 342 PHE A N 1
ATOM 2736 C CA . PHE A 1 342 ? 1.389 2.306 17.775 1.00 90.69 342 PHE A CA 1
ATOM 2737 C C . PHE A 1 342 ? 2.478 3.253 17.286 1.00 90.69 342 PHE A C 1
ATOM 2739 O O . PHE A 1 342 ? 2.192 4.400 16.937 1.00 90.69 342 PHE A O 1
ATOM 2746 N N . GLU A 1 343 ? 3.721 2.786 17.288 1.00 87.56 343 GLU A N 1
ATOM 2747 C CA . GLU A 1 343 ? 4.855 3.554 16.777 1.00 87.56 343 GLU A CA 1
ATOM 2748 C C . GLU A 1 343 ? 4.853 3.626 15.243 1.00 87.56 343 GLU A C 1
ATOM 2750 O O . GLU A 1 343 ? 4.174 2.858 14.563 1.00 87.56 343 GLU A O 1
ATOM 2755 N N . SER A 1 344 ? 5.642 4.539 14.671 1.00 83.44 344 SER A N 1
ATOM 2756 C CA . SER A 1 344 ? 5.746 4.691 13.213 1.00 83.44 344 SER A CA 1
ATOM 2757 C C . SER A 1 344 ? 6.413 3.509 12.507 1.00 83.44 344 SER A C 1
ATOM 2759 O O . SER A 1 344 ? 6.263 3.384 11.299 1.00 83.44 344 SER A O 1
ATOM 2761 N N . ALA A 1 345 ? 7.111 2.635 13.238 1.00 83.94 345 ALA A N 1
ATOM 2762 C CA . ALA A 1 345 ? 7.662 1.384 12.715 1.00 83.94 345 ALA A CA 1
ATOM 2763 C C . ALA A 1 345 ? 6.647 0.220 12.703 1.00 83.94 345 ALA A C 1
ATOM 2765 O O . ALA A 1 345 ? 6.983 -0.873 12.244 1.00 83.94 345 ALA A O 1
ATOM 2766 N N . ASP A 1 346 ? 5.431 0.414 13.229 1.00 84.88 346 ASP A N 1
ATOM 2767 C CA . ASP A 1 346 ? 4.406 -0.631 13.249 1.00 84.88 346 ASP A CA 1
ATOM 2768 C C . ASP A 1 346 ? 3.866 -0.897 11.831 1.00 84.88 346 ASP A C 1
ATOM 2770 O O . ASP A 1 346 ? 3.619 0.051 11.084 1.00 84.88 346 ASP A O 1
ATOM 2774 N N . PRO A 1 347 ? 3.593 -2.158 11.446 1.00 83.56 347 PRO A N 1
ATOM 2775 C CA . PRO A 1 347 ? 2.988 -2.469 10.149 1.00 83.56 347 PRO A CA 1
ATOM 2776 C C . PRO A 1 347 ? 1.619 -1.807 9.928 1.00 83.56 347 PRO A C 1
ATOM 2778 O O . PRO A 1 347 ? 1.181 -1.691 8.785 1.00 83.56 347 PRO A O 1
ATOM 2781 N N . LEU A 1 348 ? 0.933 -1.390 10.998 1.00 84.38 348 LEU A N 1
ATOM 2782 C CA . LEU A 1 348 ? -0.344 -0.681 10.920 1.00 84.38 348 LEU A CA 1
ATOM 2783 C C . LEU A 1 348 ? -0.195 0.848 10.868 1.00 84.38 348 LEU A C 1
ATOM 2785 O O . LEU A 1 348 ? -1.214 1.538 10.838 1.00 84.38 348 LEU A O 1
ATOM 2789 N N . ALA A 1 349 ? 1.029 1.387 10.877 1.00 82.81 349 ALA A N 1
ATOM 2790 C CA . ALA A 1 349 ? 1.263 2.826 10.835 1.00 82.81 349 ALA A CA 1
ATOM 2791 C C . ALA A 1 349 ? 0.625 3.467 9.591 1.00 82.81 349 ALA A C 1
ATOM 2793 O O . ALA A 1 349 ? 0.587 2.901 8.495 1.00 82.81 349 ALA A O 1
ATOM 2794 N N . ILE A 1 350 ? 0.105 4.680 9.765 1.00 81.62 350 ILE A N 1
ATOM 2795 C CA . ILE A 1 350 ? -0.623 5.395 8.720 1.00 81.62 350 ILE A CA 1
ATOM 2796 C C . ILE A 1 350 ? 0.405 6.021 7.779 1.00 81.62 350 ILE A C 1
ATOM 2798 O O . ILE A 1 350 ? 1.279 6.768 8.217 1.00 81.62 350 ILE A O 1
ATOM 2802 N N . ALA A 1 351 ? 0.302 5.756 6.477 1.00 76.31 351 ALA A N 1
ATOM 2803 C CA . ALA A 1 351 ? 1.114 6.464 5.494 1.00 76.31 351 ALA A CA 1
ATOM 2804 C C . ALA A 1 351 ? 0.750 7.955 5.527 1.00 76.31 351 ALA A C 1
ATOM 2806 O O . ALA A 1 351 ? -0.397 8.327 5.265 1.00 76.31 351 ALA A O 1
ATOM 2807 N N . ALA A 1 352 ? 1.716 8.816 5.851 1.00 68.81 352 ALA A N 1
ATOM 2808 C CA . ALA A 1 352 ? 1.503 10.249 5.768 1.00 68.81 352 ALA A CA 1
ATOM 2809 C C . ALA A 1 352 ? 1.338 10.614 4.291 1.00 68.81 352 ALA A C 1
ATOM 2811 O O . ALA A 1 352 ? 2.258 10.431 3.489 1.00 68.81 352 ALA A O 1
ATOM 2812 N N . ALA A 1 353 ? 0.165 11.129 3.918 1.00 57.59 353 ALA A N 1
ATOM 2813 C CA . ALA A 1 353 ? 0.012 11.769 2.625 1.00 57.59 353 ALA A CA 1
ATOM 2814 C C . ALA A 1 353 ? 1.008 12.931 2.586 1.00 57.59 353 ALA A C 1
ATOM 2816 O O . ALA A 1 353 ? 0.915 13.866 3.383 1.00 57.59 353 ALA A O 1
ATOM 2817 N N . LYS A 1 354 ? 1.997 12.838 1.694 1.00 47.72 354 LYS A N 1
ATOM 2818 C CA . LYS A 1 354 ? 2.901 13.945 1.399 1.00 47.72 354 LYS A CA 1
ATOM 2819 C C . LYS A 1 354 ? 2.003 15.094 0.942 1.00 47.72 354 LYS A C 1
ATOM 2821 O O . LYS A 1 354 ? 1.399 15.001 -0.125 1.00 47.72 354 LYS A O 1
ATOM 2826 N N . VAL A 1 355 ? 1.823 16.102 1.793 1.00 45.09 355 VAL A N 1
ATOM 2827 C CA . VAL A 1 355 ? 1.113 17.320 1.399 1.00 45.09 355 VAL A CA 1
ATOM 2828 C C . VAL A 1 355 ? 1.891 17.890 0.202 1.00 45.09 355 VAL A C 1
ATOM 2830 O O . VAL A 1 355 ? 3.123 17.934 0.294 1.00 45.09 355 VAL A O 1
ATOM 2833 N N . PRO A 1 356 ? 1.228 18.184 -0.933 1.00 41.56 356 PRO A N 1
ATOM 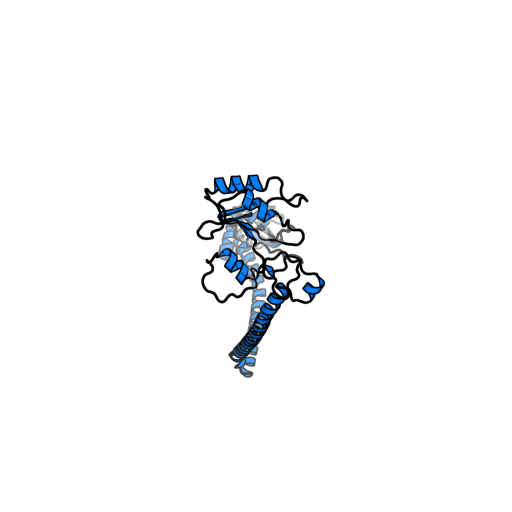2834 C CA . PRO A 1 356 ? 1.890 18.699 -2.130 1.00 41.56 356 PRO A CA 1
ATOM 2835 C C . PRO A 1 356 ? 2.632 20.014 -1.885 1.00 41.56 356 PRO A C 1
ATOM 2837 O O . PRO A 1 356 ? 2.181 20.799 -1.016 1.00 41.56 356 PRO A O 1
#

Foldseek 3Di:
DWDADPVRHTDDDDDDDCVPPLDRPCVLVVVVVVCVVVVDDQEAAEAEDFAPPHDPCPQVVVCVSRVSHHGDYDDQDDDPPDDRHPRDGPPQPDPPVDPDDPDPVVVVVCNVVVVVPDDPDDDDPVVVVVDDDPVVVVVVVVVVVVVVVVVVVVVVVVVVVVVVVVVVCPPCVVVDDPVNVVVVVVVVVVVVVVVVVVVVVCVVVVVVLVVVLVVLLVCLLQPPPLQKAWDDWDWDKAWPDDPPDQFTKIKIKIKIKTFGAPSNVVVVVLVQDPVSQQVSLCVSCVVSVDPVSHPPDPQKDKHKDKDKDFDPLADDDPPVPDDSNDRNPGGIIMIMMIMMIGHRPDPPTHRPDPDD

Sequence (356 aa):
MAFFNEHCDLRLIRTLHHRGLRRPSNFRHALSTTNASLEFVAPDLFVAALGEGVDPMMTEDLRQTFPDSKVQSVVFPTPQGIAIWAPEPSLSNFTTDHEITPLSHTFGVLRSEKWALQDFLPAAKEVLELYPSRSEMRLLRMLKWARVAVFAFSVLAIAWLAFSVFSVIRRPEWAFNEGESQAVKRRLVNLTQERQRLNHWNNMLEDRSKAWTSMEGLARLFPTKSGVLIKSLNHTIRPDSAPGQAQVGFIKEWVITGMARDEALNYLNTLNTREGISSHFSEVAKVTGNAAYDPAPTTRTIVVNVKTQENNMFKQMPMEDITDADESTYPFTFNLTITQRFESADPLAIAAAKVP

Mean predicted aligned error: 20.41 Å

Nearest PDB structures (foldseek):
  6z1p-assembly1_Bj  TM=3.373E-01  e=6.666E+00  Tetrahymena thermophila SB210
  4mt0-assembly1_A  TM=2.685E-01  e=7.972E+00  Neisseria gonorrhoeae
  5bun-assembly1_B  TM=1.870E-01  e=5.251E+00  Salmonella enterica subsp. enterica serovar Typhi

Secondary structure (DSSP, 8-state):
-EEE-TTS-EEEE-----TTSSS-TTHHHHHHHHHHHTT-SS--EEEE--SSS--TTHHHHHHHH-TTS-EEEEPPP--TTS-TT----GGGT-----S-----HHHHHHHHTTGGG---SPPPHHHHTTS--HHHHHHHHHHHHHHHHHHHHHHHHHHHHHHHHHHHHTSGGGG--HHHHHHHHHHHHHHHHHHHHHHHHHHHHHHHHHHHHHHHHHHHHS-TTSSEEEEEEEEEEEE---TT-SEE-EEEEEEEEEEE-HHHHHHHHHHTSHHHHHHHHHHHHHHH--GGG----TTEEEEEEEEEEE-TT-----GGG--TT-GGG-SEEEEEEEEEEE-TTSTTPEEP----